Protein AF-A0A537N470-F1 (afdb_monomer)

Sequence (302 aa):
MASNGALYGIIGALGAVVVAGGLYIAKQNGAFDSSTISTMTAPATVPVPPPAPAPAPAPQTTAPKPAPVPPPPPTAQLNQLQLLVADARRAITRGDFAAADRALVQAERIDPRSAEVSAARRDLRDAERQANRGDRRIDGLVAEARAAIARHDYVAADRLLGQAEQIDARDRDVLQARSELNTARQAGRDNRRVDTLVAEARGAIARHDFAAADRLLVQAEQIDARDRTIQQARAELANARLQGDRENQRVDTLVAQARAAIARHDYAAADRLLDQAENIDARDRDVQQARAELNAVQRPRR

pLDDT: mean 81.38, std 23.5, range [28.3, 98.62]

Solvent-accessible surface area (backbone atoms only — not comparable to full-atom values): 18089 Å² total; per-residue (Å²): 138,87,84,84,79,87,78,91,86,80,90,88,81,91,84,85,85,82,86,85,87,82,87,86,83,81,87,81,84,87,76,90,76,84,85,87,81,88,85,85,84,85,88,89,83,87,90,80,86,83,83,80,90,79,86,88,84,79,91,78,80,80,78,81,77,81,74,79,79,73,79,75,57,73,68,58,54,52,55,50,35,54,50,26,49,52,51,16,52,55,22,46,78,70,65,38,54,70,60,16,49,54,28,44,57,54,27,40,73,76,45,76,80,41,64,66,57,57,48,53,55,48,53,46,53,53,50,51,55,48,50,60,49,48,52,58,48,37,54,52,29,44,53,53,17,52,53,24,44,76,69,68,36,58,66,61,18,51,52,30,43,52,57,28,40,74,76,46,72,79,41,66,66,55,53,50,51,51,52,53,47,52,52,54,53,48,52,59,49,50,53,55,49,35,53,50,29,47,53,51,18,52,54,24,45,76,68,70,36,57,69,60,19,49,54,31,47,54,56,28,37,74,75,47,72,80,44,64,68,56,54,50,52,50,52,50,46,55,52,51,50,57,49,51,54,50,50,50,54,49,35,54,49,29,43,54,51,19,52,53,25,48,77,69,69,37,53,72,61,18,51,55,31,45,52,57,26,39,74,75,45,68,79,40,65,65,53,53,49,52,51,50,51,52,53,58,70,70,50,72,88,125

Nearest PDB structures (foldseek):
  3sf4-assembly1_A  TM=2.287E-01  e=1.780E-02  Homo sapiens
  8rsv-assembly1_A  TM=2.237E-01  e=8.787E-02  Bacillus phage phi3T
  4i1a-assembly3_B  TM=2.389E-01  e=1.717E-01  Bacillus subtilis subsp. subtilis str. 168
  3q15-assembly2_B-3  TM=2.153E-01  e=6.551E-01  Bacillus subtilis
  6h2f-assembly1_J  TM=1.778E-01  e=4.885E+00  Aeromonas hydrophila subsp. hydrophila AL09-71

Secondary structure (DSSP, 8-state):
------------------------------------------------PPPPPPPP---PPPPPPPPPPPPPPHHHHHHHHHHHHHHHHHHHHTT-HHHHHHHHHHHHHH-TT-HHHHHHHHHHHHHHHHHHHHHHHHHHHHHHHHHHHHTT-HHHHHHHHHHHHTT-TT-HHHHHHHHHHHHHHHHHHHHHHHHHHHHHHHHHHHTT-HHHHHHHHHHHHTT-TT-HHHHHHHHHHHHHHHHHHHHHHHHHHHHHHHHHHHHTT-HHHHHHHHHHHHTT-TT-HHHHHHHHHHHHHHS---

Structure (mmCIF, N/CA/C/O backbone):
data_AF-A0A537N470-F1
#
_entry.id   AF-A0A537N470-F1
#
loop_
_atom_site.group_PDB
_atom_site.id
_atom_site.type_symbol
_atom_site.label_atom_id
_atom_site.label_alt_id
_atom_site.label_comp_id
_atom_site.label_asym_id
_atom_site.label_entity_id
_atom_site.label_seq_id
_atom_site.pdbx_PDB_ins_code
_atom_site.Cartn_x
_atom_site.Cartn_y
_atom_site.Cartn_z
_atom_site.occupancy
_atom_site.B_iso_or_equiv
_atom_site.auth_seq_id
_atom_site.auth_comp_id
_atom_site.auth_asym_id
_atom_site.auth_atom_id
_atom_site.pdbx_PDB_model_num
ATOM 1 N N . MET A 1 1 ? -41.664 -5.103 -25.039 1.00 44.53 1 MET A N 1
ATOM 2 C CA . MET A 1 1 ? -40.908 -6.228 -25.621 1.00 44.53 1 MET A CA 1
ATOM 3 C C . MET A 1 1 ? -40.013 -6.783 -24.535 1.00 44.53 1 MET A C 1
ATOM 5 O O . MET A 1 1 ? -39.095 -6.109 -24.097 1.00 44.53 1 MET A O 1
ATOM 9 N N . ALA A 1 2 ? -40.412 -7.938 -24.013 1.00 43.00 2 ALA A N 1
ATOM 10 C CA . ALA A 1 2 ? -39.705 -8.691 -22.994 1.00 43.00 2 ALA A CA 1
ATOM 11 C C . ALA A 1 2 ? -38.723 -9.651 -23.673 1.00 43.00 2 ALA A C 1
ATOM 13 O O . ALA A 1 2 ? -39.036 -10.209 -24.724 1.00 43.00 2 ALA A O 1
ATOM 14 N N . SER A 1 3 ? -37.569 -9.886 -23.060 1.00 47.53 3 SER A N 1
ATOM 15 C CA . SER A 1 3 ? -36.762 -11.079 -23.316 1.00 47.53 3 SER A CA 1
ATOM 16 C C . SER A 1 3 ? -36.122 -11.510 -22.002 1.00 47.53 3 SER A C 1
ATOM 18 O O . SER A 1 3 ? -35.049 -11.060 -21.620 1.00 47.53 3 SER A O 1
ATOM 20 N N . ASN A 1 4 ? -36.886 -12.343 -21.296 1.00 45.06 4 ASN A N 1
ATOM 21 C CA . ASN A 1 4 ? -36.407 -13.319 -20.329 1.00 45.06 4 ASN A CA 1
ATOM 22 C C . ASN A 1 4 ? -35.905 -14.554 -21.092 1.00 45.06 4 ASN A C 1
ATOM 24 O O . ASN A 1 4 ? -36.504 -14.922 -22.101 1.00 45.06 4 ASN A O 1
ATOM 28 N N . GLY A 1 5 ? -34.904 -15.242 -20.543 1.00 37.28 5 GLY A N 1
ATOM 29 C CA . GLY A 1 5 ? -34.596 -16.640 -20.861 1.00 37.28 5 GLY A CA 1
ATOM 30 C C . GLY A 1 5 ? -33.100 -16.941 -20.689 1.00 37.28 5 GLY A C 1
ATOM 31 O O . GLY A 1 5 ? -32.324 -16.525 -21.535 1.00 37.28 5 GLY A O 1
ATOM 32 N N . ALA A 1 6 ? -32.612 -17.458 -19.548 1.00 43.16 6 ALA A N 1
ATOM 33 C CA . ALA A 1 6 ? -32.729 -18.863 -19.098 1.00 43.16 6 ALA A CA 1
ATOM 34 C C . ALA A 1 6 ? -31.923 -19.813 -20.018 1.00 43.16 6 ALA A C 1
ATOM 36 O O . ALA A 1 6 ? -32.050 -19.708 -21.226 1.00 43.16 6 ALA A O 1
ATOM 37 N N . LEU A 1 7 ? -31.131 -20.802 -19.595 1.00 38.56 7 LEU A N 1
ATOM 38 C CA . LEU A 1 7 ? -30.930 -21.500 -18.323 1.00 38.56 7 LEU A CA 1
ATOM 39 C C . LEU A 1 7 ? -29.810 -22.561 -18.601 1.00 38.56 7 LEU A C 1
ATOM 41 O O . LEU A 1 7 ? -29.893 -23.190 -19.647 1.00 38.56 7 LEU A O 1
ATOM 45 N N . TYR A 1 8 ? -28.865 -22.781 -17.661 1.00 38.12 8 TYR A N 1
ATOM 46 C CA . TYR A 1 8 ? -28.256 -24.070 -17.202 1.00 38.12 8 TYR A CA 1
ATOM 47 C C . TYR A 1 8 ? -27.530 -24.981 -18.224 1.00 38.12 8 TYR A C 1
ATOM 49 O O . TYR A 1 8 ? -27.922 -25.083 -19.371 1.00 38.12 8 TYR A O 1
ATOM 57 N N . GLY A 1 9 ? -26.485 -25.762 -17.927 1.00 34.94 9 GLY A N 1
ATOM 58 C CA . GLY A 1 9 ? -25.677 -26.186 -16.764 1.00 34.94 9 GLY A CA 1
ATOM 59 C C . GLY A 1 9 ? -24.434 -26.919 -17.364 1.00 34.94 9 GLY A C 1
ATOM 60 O O . GLY A 1 9 ? -24.321 -26.971 -18.582 1.00 34.94 9 GLY A O 1
ATOM 61 N N . ILE A 1 10 ? -23.421 -27.477 -16.689 1.00 46.09 10 ILE A N 1
ATOM 62 C CA . ILE A 1 10 ? -23.366 -28.472 -15.605 1.00 46.09 10 ILE A CA 1
ATOM 63 C C . ILE A 1 10 ? -21.860 -28.668 -15.236 1.00 46.09 10 ILE A C 1
ATOM 65 O O . ILE A 1 10 ? -21.039 -28.876 -16.120 1.00 46.09 10 ILE A O 1
ATOM 69 N N . ILE A 1 11 ? -21.542 -28.570 -13.936 1.00 41.94 11 ILE A N 1
ATOM 70 C CA . ILE A 1 11 ? -20.791 -29.486 -13.025 1.00 41.94 11 ILE A CA 1
ATOM 71 C C . ILE A 1 11 ? -19.449 -30.165 -13.431 1.00 41.94 11 ILE A C 1
ATOM 73 O O . ILE A 1 11 ? -19.391 -30.947 -14.371 1.00 41.94 11 ILE A O 1
ATOM 77 N N . GLY A 1 12 ? -18.469 -30.055 -12.506 1.00 31.88 12 GLY A N 1
ATOM 78 C CA . GLY A 1 12 ? -17.416 -31.048 -12.163 1.00 31.88 12 GLY A CA 1
ATOM 79 C C . GLY A 1 12 ? -15.987 -30.533 -12.413 1.00 31.88 12 GLY A C 1
ATOM 80 O O . GLY A 1 12 ? -15.713 -30.090 -13.513 1.00 31.88 12 GLY A O 1
ATOM 81 N N . ALA A 1 13 ? -15.006 -30.500 -11.501 1.00 39.12 13 ALA A N 1
ATOM 82 C CA . ALA A 1 13 ? -14.650 -31.328 -10.343 1.00 39.12 13 ALA A CA 1
ATOM 83 C C . ALA A 1 13 ? -13.798 -30.472 -9.358 1.00 39.12 13 ALA A C 1
ATOM 85 O O . ALA A 1 13 ? -13.009 -29.641 -9.793 1.00 39.12 13 ALA A O 1
ATOM 86 N N . LEU A 1 14 ? -14.095 -30.439 -8.052 1.00 33.38 14 LEU A N 1
ATOM 87 C CA . LEU A 1 14 ? -13.590 -31.314 -6.971 1.00 33.38 14 LEU A CA 1
ATOM 88 C C . LEU A 1 14 ? -12.074 -31.220 -6.698 1.00 33.38 14 LEU A C 1
ATOM 90 O O . LEU A 1 14 ? -11.254 -31.713 -7.463 1.00 33.38 14 LEU A O 1
ATOM 94 N N . GLY A 1 15 ? -11.738 -30.654 -5.534 1.00 31.80 15 GLY A N 1
ATOM 95 C CA . GLY A 1 15 ? -10.387 -30.600 -4.973 1.00 31.80 15 GLY A CA 1
ATOM 96 C C . GLY A 1 15 ? -10.358 -29.922 -3.601 1.00 31.80 15 GLY A C 1
ATOM 97 O O . GLY A 1 15 ? -9.654 -28.938 -3.412 1.00 31.80 15 GLY A O 1
ATOM 98 N N . ALA A 1 16 ? -11.178 -30.404 -2.661 1.00 35.81 16 ALA A N 1
ATOM 99 C CA . ALA A 1 16 ? -11.142 -29.995 -1.260 1.00 35.81 16 ALA A CA 1
ATOM 100 C C . ALA A 1 16 ? -10.043 -30.775 -0.521 1.00 35.81 16 ALA A C 1
ATOM 102 O O . ALA A 1 16 ? -10.065 -32.004 -0.517 1.00 35.81 16 ALA A O 1
ATOM 103 N N . VAL A 1 17 ? -9.119 -30.073 0.140 1.00 36.47 17 VAL A N 1
ATOM 104 C CA . VAL A 1 17 ? -8.248 -30.664 1.164 1.00 36.47 17 VAL A CA 1
ATOM 105 C C . VAL A 1 17 ? -8.745 -30.192 2.522 1.00 36.47 17 VAL A C 1
ATOM 107 O O . VAL A 1 17 ? -8.541 -29.053 2.933 1.00 36.47 17 VAL A O 1
ATOM 110 N N . VAL A 1 18 ? -9.441 -31.109 3.185 1.00 36.81 18 VAL A N 1
ATOM 111 C CA . VAL A 1 18 ? -9.755 -31.091 4.610 1.00 36.81 18 VAL A CA 1
ATOM 112 C C . VAL A 1 18 ? -8.561 -31.712 5.331 1.00 36.81 18 VAL A C 1
ATOM 114 O O . VAL A 1 18 ? -8.236 -32.870 5.085 1.00 36.81 18 VAL A O 1
ATOM 117 N N . VAL A 1 19 ? -7.939 -30.973 6.248 1.00 41.66 19 VAL A N 1
ATOM 118 C CA . VAL A 1 19 ? -7.173 -31.575 7.346 1.00 41.66 19 VAL A CA 1
ATOM 119 C C . VAL A 1 19 ? -7.974 -31.341 8.615 1.00 41.66 19 VAL A C 1
ATOM 121 O O . VAL A 1 19 ? -8.108 -30.221 9.103 1.00 41.66 19 VAL A O 1
ATOM 124 N N . ALA A 1 20 ? -8.576 -32.433 9.071 1.00 34.78 20 ALA A N 1
ATOM 125 C CA . ALA A 1 20 ? -9.310 -32.556 10.311 1.00 34.78 20 ALA A CA 1
ATOM 126 C C . ALA A 1 20 ? -8.367 -32.898 11.474 1.00 34.78 20 ALA A C 1
ATOM 128 O O . ALA A 1 20 ? -7.370 -33.595 11.297 1.00 34.78 20 ALA A O 1
ATOM 129 N N . GLY A 1 21 ? -8.778 -32.475 12.669 1.00 30.25 21 GLY A N 1
ATOM 130 C CA . GLY A 1 21 ? -8.319 -32.981 13.962 1.00 30.25 21 GLY A CA 1
ATOM 131 C C . GLY A 1 21 ? -8.209 -31.842 14.974 1.00 30.25 21 GLY A C 1
ATOM 132 O O . GLY A 1 21 ? -7.324 -31.013 14.859 1.00 30.25 21 GLY A O 1
ATOM 133 N N . GLY A 1 22 ? -9.055 -31.688 15.986 1.00 32.25 22 GLY A N 1
ATOM 134 C CA . GLY A 1 22 ? -10.212 -32.445 16.443 1.00 32.25 22 GLY A CA 1
ATOM 135 C C . GLY A 1 22 ? -10.709 -31.749 17.714 1.00 32.25 22 GLY A C 1
ATOM 136 O O . GLY A 1 22 ? -9.931 -31.494 18.628 1.00 32.25 22 GLY A O 1
ATOM 137 N N . LEU A 1 23 ? -11.989 -31.389 17.737 1.00 29.81 23 LEU A N 1
ATOM 138 C CA . LEU A 1 23 ? -12.706 -30.833 18.882 1.00 29.81 23 LEU A CA 1
ATOM 139 C C . LEU A 1 23 ? -13.372 -32.006 19.621 1.00 29.81 23 LEU A C 1
ATOM 141 O O . LEU A 1 23 ? -14.034 -32.811 18.968 1.00 29.81 23 LEU A O 1
ATOM 145 N N . TYR A 1 24 ? -13.253 -32.095 20.948 1.00 37.25 24 TYR A N 1
ATOM 146 C CA . TYR A 1 24 ? -14.117 -32.964 21.758 1.00 37.25 24 TYR A CA 1
ATOM 147 C C . TYR A 1 24 ? -14.980 -32.103 22.685 1.00 37.25 24 TYR A C 1
ATOM 149 O O . TYR A 1 24 ? -14.474 -31.323 23.492 1.00 37.25 24 TYR A O 1
ATOM 157 N N . ILE A 1 25 ? -16.296 -32.217 22.506 1.00 36.88 25 ILE A N 1
ATOM 158 C CA . ILE A 1 25 ? -17.343 -31.490 23.224 1.00 36.88 25 ILE A CA 1
ATOM 159 C C . ILE A 1 25 ? -17.817 -32.321 24.426 1.00 36.88 25 ILE A C 1
ATOM 161 O O . ILE A 1 25 ? -18.169 -33.483 24.282 1.00 36.88 25 ILE A O 1
ATOM 165 N N . ALA A 1 26 ? -17.803 -31.659 25.583 1.00 36.38 26 ALA A N 1
ATOM 166 C CA . ALA A 1 26 ? -18.781 -31.568 26.676 1.00 36.38 26 ALA A CA 1
ATOM 167 C C . ALA A 1 26 ? -19.805 -32.682 27.024 1.00 36.38 26 ALA A C 1
ATOM 169 O O . ALA A 1 26 ? -20.420 -33.300 26.163 1.00 36.38 26 ALA A O 1
ATOM 170 N N . LYS A 1 27 ? -20.170 -32.621 28.327 1.00 34.59 27 LYS A 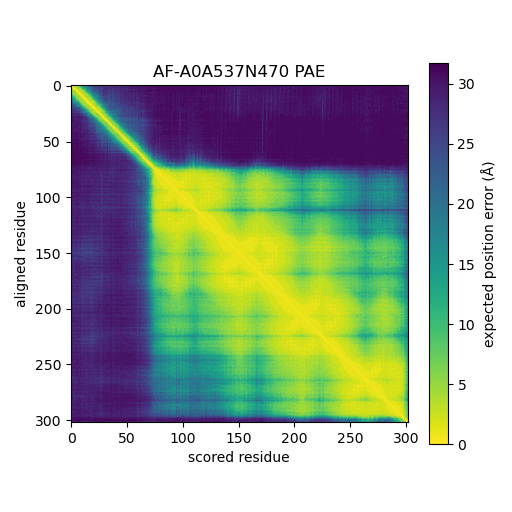N 1
ATOM 171 C CA . LYS A 1 27 ? -21.433 -33.024 29.003 1.00 34.59 27 LYS A CA 1
ATOM 172 C C . LYS A 1 27 ? -21.589 -34.539 29.265 1.00 34.59 27 LYS A C 1
ATOM 174 O O . LYS A 1 27 ? -21.189 -35.339 28.447 1.00 34.59 27 LYS A O 1
ATOM 179 N N . GLN A 1 28 ? -22.153 -35.029 30.375 1.00 35.50 28 GLN A N 1
ATOM 180 C CA . GLN A 1 28 ? -23.135 -34.470 31.309 1.00 35.50 28 GLN A CA 1
ATOM 181 C C . GLN A 1 28 ? -23.239 -35.354 32.579 1.00 35.50 28 GLN A C 1
ATOM 183 O O . GLN A 1 28 ? -23.134 -36.568 32.488 1.00 35.50 28 GLN A O 1
ATOM 188 N N . ASN A 1 29 ? -23.551 -34.702 33.703 1.00 34.59 29 ASN A N 1
ATOM 189 C CA . ASN A 1 29 ? -24.510 -35.074 34.758 1.00 34.59 29 ASN A CA 1
ATOM 190 C C . ASN A 1 29 ? -24.449 -36.413 35.524 1.00 34.59 29 ASN A C 1
ATOM 192 O O . ASN A 1 29 ? -24.838 -37.455 35.014 1.00 34.59 29 ASN A O 1
ATOM 196 N N . GLY A 1 30 ? -24.288 -36.240 36.845 1.00 28.30 30 GLY A N 1
ATOM 197 C CA . GLY A 1 30 ? -25.097 -36.874 37.895 1.00 28.30 30 GLY A CA 1
ATOM 198 C C . GLY A 1 30 ? -24.635 -38.254 38.365 1.00 28.30 30 GLY A C 1
ATOM 199 O O . GLY A 1 30 ? -24.019 -38.993 37.620 1.00 28.30 30 GLY A O 1
ATOM 200 N N . ALA A 1 31 ? -24.919 -38.708 39.576 1.00 30.23 31 ALA A N 1
ATOM 201 C CA . ALA A 1 31 ? -25.467 -38.130 40.795 1.00 30.23 31 ALA A CA 1
ATOM 202 C C . ALA A 1 31 ? -25.443 -39.288 41.818 1.00 30.23 31 ALA A C 1
ATOM 204 O O . ALA A 1 31 ? -25.708 -40.408 41.387 1.00 30.23 31 ALA A O 1
ATOM 205 N N . PHE A 1 32 ? -25.223 -39.012 43.116 1.00 33.62 32 PHE A N 1
ATOM 206 C CA . PHE A 1 32 ? -25.472 -39.946 44.239 1.00 33.62 32 PHE A CA 1
ATOM 207 C C . PHE A 1 32 ? -24.598 -41.228 44.206 1.00 33.62 32 PHE A C 1
ATOM 209 O O . PHE A 1 32 ? -24.086 -41.632 43.176 1.00 33.62 32 PHE A O 1
ATOM 216 N N . ASP A 1 33 ? -24.298 -41.968 45.257 1.00 31.48 33 ASP A N 1
ATOM 217 C CA . ASP A 1 33 ? -24.496 -41.903 46.693 1.00 31.48 33 ASP A CA 1
ATOM 218 C C . ASP A 1 33 ? -23.553 -42.984 47.265 1.00 31.48 33 ASP A C 1
ATOM 220 O O . ASP A 1 33 ? -23.128 -43.895 46.557 1.00 31.48 33 ASP A O 1
ATOM 224 N N . SER A 1 34 ? -23.275 -42.885 48.560 1.00 33.28 34 SER A N 1
ATOM 225 C CA . SER A 1 34 ? -23.166 -44.030 49.468 1.00 33.28 34 SER A CA 1
ATOM 226 C C . SER A 1 34 ? -22.221 -45.204 49.145 1.00 33.28 34 SER A C 1
ATOM 228 O O . SER A 1 34 ? -22.515 -46.120 48.385 1.00 33.28 34 SER A O 1
ATOM 230 N N . SER A 1 35 ? -21.224 -45.288 50.027 1.00 33.94 35 SER A N 1
ATOM 231 C CA . SER A 1 35 ? -20.893 -46.500 50.782 1.00 33.94 35 SER A CA 1
ATOM 232 C C . SER A 1 35 ? -19.855 -47.476 50.213 1.00 33.94 35 SER A C 1
ATOM 234 O O . SER A 1 35 ? -19.992 -48.087 49.162 1.00 33.94 35 SER A O 1
ATOM 236 N N . THR A 1 36 ? -18.953 -47.798 51.145 1.00 37.72 36 THR A N 1
ATOM 237 C CA . THR A 1 36 ? -18.444 -49.140 51.469 1.00 37.72 36 THR A CA 1
ATOM 238 C C . THR A 1 36 ? -17.297 -49.760 50.653 1.00 37.72 36 THR A C 1
ATOM 240 O O . THR A 1 36 ? -17.452 -50.155 49.508 1.00 37.72 36 THR A O 1
ATOM 243 N N . ILE A 1 37 ? -16.228 -50.030 51.426 1.00 37.12 37 ILE A N 1
ATOM 244 C CA . ILE A 1 37 ? -15.450 -51.285 51.519 1.00 37.12 37 ILE A CA 1
ATOM 245 C C . ILE A 1 37 ? -14.126 -51.356 50.735 1.00 37.12 37 ILE A C 1
ATOM 247 O O . ILE A 1 37 ? -14.112 -51.543 49.529 1.00 37.12 37 ILE A O 1
ATOM 251 N N . SER A 1 38 ? -13.049 -51.324 51.546 1.00 36.53 38 SER A N 1
ATOM 252 C CA . SER A 1 38 ? -11.866 -52.215 51.555 1.00 36.53 38 SER A CA 1
ATOM 253 C C . SER A 1 38 ? -10.957 -52.245 50.323 1.00 36.53 38 SER A C 1
ATOM 255 O O . SER A 1 38 ? -11.393 -52.105 49.198 1.00 36.53 38 SER A O 1
ATOM 257 N N . THR A 1 39 ? -9.652 -52.493 50.378 1.00 33.53 39 THR A N 1
ATOM 258 C CA . THR A 1 39 ? -8.620 -52.814 51.385 1.00 33.53 39 THR A CA 1
ATOM 259 C C . THR A 1 39 ? -7.345 -52.916 50.547 1.00 33.53 39 THR A C 1
ATOM 261 O O . THR A 1 39 ? -7.433 -53.480 49.462 1.00 33.53 39 THR A O 1
ATOM 264 N N . MET A 1 40 ? -6.183 -52.484 51.036 1.00 36.22 40 MET A N 1
ATOM 265 C CA . MET A 1 40 ? -4.892 -53.150 50.767 1.00 36.22 40 MET A CA 1
ATOM 266 C C . MET A 1 40 ? -3.799 -52.455 51.601 1.00 36.22 40 MET A C 1
ATOM 268 O O . MET A 1 40 ? -3.480 -51.297 51.367 1.00 36.22 40 MET A O 1
ATOM 272 N N . THR A 1 41 ? -3.518 -52.977 52.795 1.00 34.88 41 THR A N 1
ATOM 273 C CA . THR A 1 41 ? -2.375 -53.840 53.185 1.00 34.88 41 THR A CA 1
ATOM 274 C C . THR A 1 41 ? -1.106 -53.075 53.575 1.00 34.88 41 THR A C 1
ATOM 276 O O . THR A 1 41 ? -0.511 -52.352 52.786 1.00 34.88 41 THR A O 1
ATOM 279 N N . ALA A 1 42 ? -0.717 -53.298 54.832 1.00 38.31 42 ALA A N 1
ATOM 280 C CA . ALA A 1 42 ? 0.476 -52.816 55.522 1.00 38.31 42 ALA A CA 1
ATOM 281 C C . ALA A 1 42 ? 1.785 -53.458 55.015 1.00 38.31 42 ALA A C 1
ATOM 283 O O . ALA A 1 42 ? 1.755 -54.451 54.285 1.00 38.31 42 ALA A O 1
ATOM 284 N N . PRO A 1 43 ? 2.935 -52.991 55.533 1.00 43.41 43 PRO A N 1
ATOM 285 C CA . PRO A 1 43 ? 3.713 -53.894 56.379 1.00 43.41 43 PRO A CA 1
ATOM 286 C C . PRO A 1 43 ? 4.111 -53.288 57.733 1.00 43.41 43 PRO A C 1
ATOM 288 O O . PRO A 1 43 ? 4.213 -52.079 57.917 1.00 43.41 43 PRO A O 1
ATOM 291 N N . ALA A 1 44 ? 4.285 -54.200 58.687 1.00 37.31 44 ALA A N 1
ATOM 292 C CA . ALA A 1 44 ? 4.429 -53.985 60.118 1.00 37.31 44 ALA A CA 1
ATOM 293 C C . ALA A 1 44 ? 5.880 -53.761 60.576 1.00 37.31 44 ALA A C 1
ATOM 295 O O . ALA A 1 44 ? 6.808 -54.351 60.026 1.00 37.31 44 ALA A O 1
ATOM 296 N N . THR A 1 45 ? 6.044 -53.038 61.689 1.00 40.12 45 THR A N 1
ATOM 297 C CA . THR A 1 45 ? 7.227 -53.118 62.561 1.00 40.12 45 THR A CA 1
ATOM 298 C C . THR A 1 45 ? 6.816 -53.191 64.038 1.00 40.12 45 THR A C 1
ATOM 300 O O . THR A 1 45 ? 6.206 -52.269 64.566 1.00 40.12 45 THR A O 1
ATOM 303 N N . VAL A 1 46 ? 7.136 -54.352 64.618 1.00 49.97 46 VAL A N 1
ATOM 304 C CA . VAL A 1 46 ? 7.476 -54.780 65.998 1.00 49.97 46 VAL A CA 1
ATOM 305 C C . VAL A 1 46 ? 7.109 -53.883 67.214 1.00 49.97 46 VAL A C 1
ATOM 307 O O . VAL A 1 46 ? 7.440 -52.700 67.224 1.00 49.97 46 VAL A O 1
ATOM 310 N N . PRO A 1 47 ? 6.520 -54.461 68.291 1.00 43.59 47 PRO A N 1
ATOM 311 C CA . PRO A 1 47 ? 6.046 -53.741 69.479 1.00 43.59 47 PRO A CA 1
ATOM 312 C C . PRO A 1 47 ? 7.112 -53.566 70.579 1.00 43.59 47 PRO A C 1
ATOM 314 O O . PRO A 1 47 ? 7.908 -54.467 70.840 1.00 43.59 47 PRO A O 1
ATOM 317 N N . VAL A 1 48 ? 7.056 -52.437 71.296 1.00 50.94 48 VAL A N 1
ATOM 318 C CA . VAL A 1 48 ? 7.769 -52.192 72.567 1.00 50.94 48 VAL A CA 1
ATOM 319 C C . VAL A 1 48 ? 6.741 -52.177 73.719 1.00 50.94 48 VAL A C 1
ATOM 321 O O . VAL A 1 48 ? 5.680 -51.572 73.554 1.00 50.94 48 VAL A O 1
ATOM 324 N N . PRO A 1 49 ? 7.005 -52.848 74.862 1.00 59.56 49 PRO A N 1
ATOM 325 C CA . PRO A 1 49 ? 6.080 -52.946 75.998 1.00 59.56 49 PRO A CA 1
ATOM 326 C C . PRO A 1 49 ? 5.976 -51.651 76.844 1.00 59.56 49 PRO A C 1
ATOM 328 O O . PRO A 1 49 ? 6.856 -50.792 76.773 1.00 59.56 49 PRO A O 1
ATOM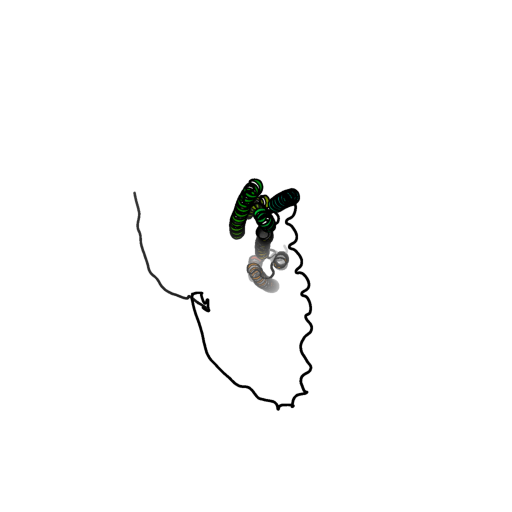 331 N N . PRO A 1 50 ? 4.899 -51.500 77.646 1.00 55.47 50 PRO A N 1
ATOM 332 C CA . PRO A 1 50 ? 4.435 -50.213 78.175 1.00 55.47 50 PRO A CA 1
ATOM 333 C C . PRO A 1 50 ? 5.059 -49.824 79.532 1.00 55.47 50 PRO A C 1
ATOM 335 O O . PRO A 1 50 ? 5.221 -50.687 80.397 1.00 55.47 50 PRO A O 1
ATOM 338 N N . PRO A 1 51 ? 5.307 -48.526 79.801 1.00 48.69 51 PRO A N 1
ATOM 339 C CA . PRO A 1 51 ? 5.427 -48.007 81.160 1.00 48.69 51 PRO A CA 1
ATOM 340 C C . PRO A 1 51 ? 4.041 -47.811 81.799 1.00 48.69 51 PRO A C 1
ATOM 342 O O . PRO A 1 51 ? 3.082 -47.411 81.142 1.00 48.69 51 PRO A O 1
ATOM 345 N N . ALA A 1 52 ? 3.964 -48.111 83.093 1.00 50.28 52 ALA A N 1
ATOM 346 C CA . ALA A 1 52 ? 2.767 -48.144 83.929 1.00 50.28 52 ALA A CA 1
ATOM 347 C C . ALA A 1 52 ? 2.011 -46.792 84.050 1.00 50.28 52 ALA A C 1
ATOM 349 O O . ALA A 1 52 ? 2.589 -45.730 83.807 1.00 50.28 52 ALA A O 1
ATOM 350 N N . PRO A 1 53 ? 0.724 -46.815 84.458 1.00 51.12 53 PRO A N 1
ATOM 351 C CA . PRO A 1 53 ? -0.164 -45.658 84.447 1.00 51.12 53 PRO A CA 1
ATOM 352 C C . PRO A 1 53 ? 0.098 -44.713 85.625 1.00 51.12 53 PRO A C 1
ATOM 354 O O . PRO A 1 53 ? 0.113 -45.138 86.780 1.00 51.12 53 PRO A O 1
ATOM 357 N N . ALA A 1 54 ? 0.220 -43.418 85.331 1.00 48.72 54 ALA A N 1
ATOM 358 C CA . ALA A 1 54 ? 0.119 -42.343 86.315 1.00 48.72 54 ALA A CA 1
ATOM 359 C C . ALA A 1 54 ? -1.301 -41.723 86.286 1.00 48.72 54 ALA A C 1
ATOM 361 O O . ALA A 1 54 ? -1.970 -41.778 85.252 1.00 48.72 54 ALA A O 1
ATOM 362 N N . PRO A 1 55 ? -1.793 -41.177 87.411 1.00 45.09 55 PRO A N 1
ATOM 363 C CA . PRO A 1 55 ? -3.219 -41.015 87.699 1.00 45.09 55 PRO A CA 1
ATOM 364 C C . PRO A 1 55 ? -3.873 -39.837 86.960 1.00 45.09 55 PRO A C 1
ATOM 366 O O . PRO A 1 55 ? -3.281 -38.769 86.823 1.00 45.09 55 PRO A O 1
ATOM 369 N N . ALA A 1 56 ? -5.141 -39.995 86.579 1.00 44.09 56 ALA A N 1
ATOM 370 C CA . ALA A 1 56 ? -6.063 -38.887 86.300 1.00 44.09 56 ALA A CA 1
ATOM 371 C C . ALA A 1 56 ? -6.845 -38.523 87.584 1.00 44.09 56 ALA A C 1
ATOM 373 O O . ALA A 1 56 ? -6.954 -39.376 88.466 1.00 44.09 56 ALA A O 1
ATOM 374 N N . PRO A 1 57 ? -7.563 -37.386 87.667 1.00 45.81 57 PRO A N 1
ATOM 375 C CA . PRO A 1 57 ? -7.347 -36.052 87.093 1.00 45.81 57 PRO A CA 1
ATOM 376 C C . PRO A 1 57 ? -7.487 -34.933 88.163 1.00 45.81 57 PRO A C 1
ATOM 378 O O . PRO A 1 57 ? -8.157 -35.106 89.178 1.00 45.81 57 PRO A O 1
ATOM 381 N N . ALA A 1 58 ? -6.958 -33.733 87.898 1.00 42.91 58 ALA A N 1
ATOM 382 C CA . ALA A 1 58 ? -7.445 -32.500 88.533 1.00 42.91 58 ALA A CA 1
ATOM 383 C C . ALA A 1 58 ? -8.153 -31.641 87.465 1.00 42.91 58 ALA A C 1
ATOM 385 O O . ALA A 1 58 ? -7.612 -31.490 86.366 1.00 42.91 58 ALA A O 1
ATOM 386 N N . PRO A 1 59 ? -9.361 -31.112 87.731 1.00 44.19 59 PRO A N 1
ATOM 387 C CA . PRO A 1 59 ? -10.158 -30.392 86.741 1.00 44.19 59 PRO A CA 1
ATOM 388 C C . PRO A 1 59 ? -9.489 -29.071 86.346 1.00 44.19 59 PRO A C 1
ATOM 390 O O . PRO A 1 59 ? -9.361 -28.160 87.162 1.00 44.19 59 PRO A O 1
ATOM 393 N N . GLN A 1 60 ? -9.088 -28.954 85.077 1.00 42.62 60 GLN A N 1
ATOM 394 C CA . GLN A 1 60 ? -8.727 -27.670 84.484 1.00 42.62 60 GLN A CA 1
ATOM 395 C C . GLN A 1 60 ? -9.997 -26.993 83.974 1.00 42.62 60 GLN A C 1
ATOM 397 O O . GLN A 1 60 ? -10.706 -27.494 83.102 1.00 42.62 60 GLN A O 1
ATOM 402 N N . THR A 1 61 ? -10.291 -25.857 84.586 1.00 38.72 61 THR A N 1
ATOM 403 C CA . THR A 1 61 ? -11.342 -24.919 84.225 1.00 38.72 61 THR A CA 1
ATOM 404 C C . THR A 1 61 ? -11.167 -24.444 82.782 1.00 38.72 61 THR A C 1
ATOM 406 O O . THR A 1 61 ? -10.111 -23.967 82.374 1.00 38.72 61 THR A O 1
ATOM 409 N N . THR A 1 62 ? -12.228 -24.574 81.991 1.00 39.09 62 THR A N 1
ATOM 410 C CA . THR A 1 62 ? -12.323 -24.038 80.632 1.00 39.09 62 THR A CA 1
ATOM 411 C C . THR A 1 62 ? -12.176 -22.517 80.643 1.00 39.09 62 THR A C 1
ATOM 413 O O . THR A 1 62 ? -12.955 -21.824 81.301 1.00 39.09 62 THR A O 1
ATOM 416 N N . ALA A 1 63 ? -11.209 -22.001 79.883 1.00 44.81 63 ALA A N 1
ATOM 417 C CA . ALA A 1 63 ? -11.084 -20.580 79.581 1.00 44.81 63 ALA A CA 1
ATOM 418 C C . ALA A 1 63 ? -12.337 -20.066 78.829 1.00 44.81 63 ALA A C 1
ATOM 420 O O . ALA A 1 63 ? -12.880 -20.795 77.990 1.00 44.81 63 ALA A O 1
ATOM 421 N N . PRO A 1 64 ? -12.817 -18.834 79.088 1.00 44.69 64 PRO A N 1
ATOM 422 C CA . PRO A 1 64 ? -14.021 -18.313 78.452 1.00 44.69 64 PRO A CA 1
ATOM 423 C C . PRO A 1 64 ? -13.817 -18.089 76.950 1.00 44.69 64 PRO A C 1
ATOM 425 O O . PRO A 1 64 ? -12.857 -17.452 76.519 1.00 44.69 64 PRO A O 1
ATOM 428 N N . LYS A 1 65 ? -14.779 -18.568 76.159 1.00 46.94 65 LYS A N 1
ATOM 429 C CA . LYS A 1 65 ? -14.995 -18.194 74.756 1.00 46.94 65 LYS A CA 1
ATOM 430 C C . LYS A 1 65 ? -14.987 -16.656 74.628 1.00 46.94 65 LYS A C 1
ATOM 432 O O . LYS A 1 65 ? -15.769 -16.019 75.337 1.00 46.94 65 LYS A O 1
ATOM 437 N N . PRO A 1 66 ? -14.170 -16.051 73.740 1.00 49.72 66 PRO A N 1
ATOM 438 C CA . PRO A 1 66 ? -14.247 -14.621 73.462 1.00 49.72 66 PRO A CA 1
ATOM 439 C C . PRO A 1 66 ? -15.677 -14.253 73.066 1.00 49.72 66 PRO A C 1
ATOM 441 O O . PRO A 1 66 ? -16.283 -14.908 72.210 1.00 49.72 66 PRO A O 1
ATOM 444 N N . ALA A 1 67 ? -16.229 -13.244 73.736 1.00 46.50 67 ALA A N 1
ATOM 445 C CA . ALA A 1 67 ? -17.562 -12.741 73.457 1.00 46.50 67 ALA A CA 1
ATOM 446 C C . ALA A 1 67 ? -17.673 -12.311 71.978 1.00 46.50 67 ALA A C 1
ATOM 448 O O . ALA A 1 67 ? -16.696 -11.805 71.417 1.00 46.50 67 ALA A O 1
ATOM 449 N N . PRO A 1 68 ? -18.843 -12.487 71.337 1.00 54.16 68 PRO A N 1
ATOM 450 C CA . PRO A 1 68 ? -19.102 -11.915 70.022 1.00 54.16 68 PRO A CA 1
ATOM 451 C C . PRO A 1 68 ? -18.844 -10.409 70.079 1.00 54.16 68 PRO A C 1
ATOM 453 O O . PRO A 1 68 ? -19.369 -9.729 70.962 1.00 54.16 68 PRO A O 1
ATOM 456 N N . VAL A 1 69 ? -18.032 -9.892 69.155 1.00 56.59 69 VAL A N 1
ATOM 457 C CA . VAL A 1 69 ? -17.868 -8.446 68.981 1.00 56.59 69 VAL A CA 1
ATOM 458 C C . VAL A 1 69 ? -19.269 -7.858 68.755 1.00 56.59 69 VAL A C 1
ATOM 460 O O . VAL A 1 69 ? -19.978 -8.350 67.871 1.00 56.59 69 VAL A O 1
ATOM 463 N N . PRO A 1 70 ? -19.717 -6.879 69.562 1.00 57.50 70 PRO A N 1
ATOM 464 C CA . PRO A 1 70 ? -21.041 -6.295 69.401 1.00 57.50 70 PRO A CA 1
ATOM 465 C C . PRO A 1 70 ? -21.177 -5.685 67.997 1.00 57.50 70 PRO A C 1
ATOM 467 O O . PRO A 1 70 ? -20.198 -5.141 67.475 1.00 57.50 70 PRO A O 1
ATOM 470 N N . PRO A 1 71 ? -22.361 -5.775 67.362 1.00 60.97 71 PRO A N 1
ATOM 471 C CA . PRO A 1 71 ? -22.587 -5.139 66.073 1.00 60.97 71 PRO A CA 1
ATOM 472 C C . PRO A 1 71 ? -22.280 -3.638 66.189 1.00 60.97 71 PRO A C 1
ATOM 474 O O . PRO A 1 71 ? -22.617 -3.024 67.207 1.00 60.97 71 PRO A O 1
ATOM 477 N N . PRO A 1 72 ? -21.617 -3.038 65.183 1.00 57.81 72 PRO A N 1
ATOM 478 C CA . PRO A 1 72 ? -21.287 -1.623 65.220 1.00 57.81 72 PRO A CA 1
ATOM 479 C C . PRO A 1 72 ? -22.567 -0.788 65.362 1.00 57.81 72 PRO A C 1
ATOM 481 O O . PRO A 1 72 ? -23.627 -1.211 64.891 1.00 57.81 72 PRO A O 1
ATOM 484 N N . PRO A 1 73 ? -22.489 0.392 66.000 1.00 61.12 73 PRO A N 1
ATOM 485 C CA . PRO A 1 73 ? -23.653 1.243 66.189 1.00 61.12 73 PRO A CA 1
ATOM 486 C C . PRO A 1 73 ? -24.301 1.579 64.829 1.00 61.12 73 PRO A C 1
ATOM 488 O O . PRO A 1 73 ? -23.579 1.735 63.839 1.00 61.12 73 PRO A O 1
ATOM 491 N N . PRO A 1 74 ? -25.638 1.732 64.761 1.00 66.00 74 PRO A N 1
ATOM 492 C CA . PRO A 1 74 ? -26.380 1.951 63.511 1.00 66.00 74 PRO A CA 1
ATOM 493 C C . PRO A 1 74 ? -25.840 3.102 62.643 1.00 66.00 74 PRO A C 1
ATOM 495 O O . PRO A 1 74 ? -25.894 3.053 61.418 1.00 66.00 74 PRO A O 1
ATOM 498 N N . THR A 1 75 ? -25.252 4.123 63.269 1.00 71.75 75 THR A N 1
ATOM 499 C CA . THR A 1 75 ? -24.609 5.267 62.608 1.00 71.75 75 THR A CA 1
ATOM 500 C C . THR A 1 75 ? -23.313 4.915 61.871 1.00 71.75 75 THR A C 1
ATOM 502 O O . THR A 1 75 ? -23.045 5.480 60.814 1.00 71.75 75 THR A O 1
ATOM 505 N N . ALA A 1 76 ? -22.516 3.965 62.368 1.00 78.12 76 ALA A N 1
ATOM 506 C CA . ALA A 1 76 ? -21.292 3.526 61.693 1.00 78.12 76 ALA A CA 1
ATOM 507 C C . ALA A 1 76 ? -21.602 2.711 60.426 1.00 78.12 76 ALA A C 1
ATOM 509 O O . ALA A 1 76 ? -20.931 2.872 59.408 1.00 78.12 76 ALA A O 1
ATOM 510 N N . GLN A 1 77 ? -22.657 1.891 60.470 1.00 83.19 77 GLN A N 1
ATOM 511 C CA . GLN A 1 77 ? -23.140 1.121 59.319 1.00 83.19 77 GLN A CA 1
ATOM 512 C C . GLN A 1 77 ? -23.676 2.039 58.209 1.00 83.19 77 GLN A C 1
ATOM 514 O O . GLN A 1 77 ? -23.352 1.846 57.040 1.00 83.19 77 GLN A O 1
ATOM 519 N N . LEU A 1 78 ? -24.421 3.087 58.580 1.00 85.88 78 LEU A N 1
ATOM 520 C CA . LEU A 1 78 ? -24.908 4.121 57.658 1.00 85.88 78 LEU A CA 1
ATOM 521 C C . LEU A 1 78 ? -23.766 4.877 56.961 1.00 85.88 78 LEU A C 1
ATOM 523 O O . LEU A 1 78 ? -23.772 5.004 55.737 1.00 85.88 78 LEU A O 1
ATOM 527 N N . ASN A 1 79 ? -22.751 5.317 57.712 1.00 90.44 79 ASN A N 1
ATOM 528 C CA . ASN A 1 79 ? -21.583 5.997 57.137 1.00 90.44 79 ASN A CA 1
ATOM 529 C C . ASN A 1 79 ? -20.795 5.080 56.186 1.00 90.44 79 ASN A C 1
ATOM 531 O O . ASN A 1 79 ? -20.330 5.515 55.132 1.00 90.44 79 ASN A O 1
ATOM 535 N N . GLN A 1 80 ? -20.658 3.800 56.540 1.00 91.69 80 GLN A N 1
ATOM 536 C CA . GLN A 1 80 ? -19.975 2.813 55.707 1.00 91.69 80 GLN A CA 1
ATOM 537 C C . GLN A 1 80 ? -20.742 2.523 54.410 1.00 91.69 80 GLN A C 1
ATOM 539 O O . GLN A 1 80 ? -20.131 2.422 53.347 1.00 91.69 80 GLN A O 1
ATOM 544 N N . LEU A 1 81 ? -22.073 2.442 54.473 1.00 93.38 81 LEU A N 1
ATOM 545 C CA . LEU A 1 81 ? -22.924 2.287 53.295 1.00 93.38 81 LEU A CA 1
ATOM 546 C C . LEU A 1 81 ? -22.780 3.472 52.330 1.00 93.38 81 LEU A C 1
ATOM 548 O O . LEU A 1 81 ? -22.581 3.263 51.134 1.00 93.38 81 LEU A O 1
ATOM 552 N N . GLN A 1 82 ? -22.813 4.703 52.845 1.00 92.69 82 GLN A N 1
ATOM 553 C CA . GLN A 1 82 ? -22.641 5.907 52.026 1.00 92.69 82 GLN A CA 1
ATOM 554 C C . GLN A 1 82 ? -21.278 5.939 51.325 1.00 92.69 82 GLN A C 1
ATOM 556 O O . GLN A 1 82 ? -21.199 6.275 50.141 1.00 92.69 82 GLN A O 1
ATOM 561 N N . LEU A 1 83 ? -20.211 5.542 52.027 1.00 95.81 83 LEU A N 1
ATOM 562 C CA . LEU A 1 83 ? -18.872 5.444 51.449 1.00 95.81 83 LEU A CA 1
ATOM 563 C C . LEU A 1 83 ? -18.833 4.436 50.289 1.00 95.81 83 LEU A C 1
ATOM 565 O O . LEU A 1 83 ? -18.350 4.765 49.208 1.00 95.81 83 LEU A O 1
ATOM 569 N N . LEU A 1 84 ? -19.401 3.242 50.480 1.00 95.75 84 LEU A N 1
ATOM 570 C CA . LEU A 1 84 ? -19.430 2.192 49.456 1.00 95.75 84 LEU A CA 1
ATOM 571 C C . LEU A 1 84 ? -20.217 2.613 48.210 1.00 95.75 84 LEU A C 1
ATOM 573 O O . LEU A 1 84 ? -19.786 2.348 47.088 1.00 95.75 84 LEU A O 1
ATOM 577 N N . VAL A 1 85 ? -21.345 3.307 48.380 1.00 95.62 85 VAL A N 1
ATOM 578 C CA . VAL A 1 85 ? -22.116 3.854 47.252 1.00 95.62 85 VAL A CA 1
ATOM 579 C C . VAL A 1 85 ? -21.327 4.951 46.527 1.00 95.62 85 VAL A C 1
ATOM 581 O O . VAL A 1 85 ? -21.327 4.998 45.294 1.00 95.62 85 VAL A O 1
ATOM 584 N N . ALA A 1 86 ? -20.621 5.817 47.258 1.00 95.88 86 ALA A N 1
ATOM 585 C CA . ALA A 1 86 ? -19.772 6.846 46.664 1.00 95.88 86 ALA A CA 1
ATOM 586 C C . ALA A 1 86 ? -18.596 6.241 45.876 1.00 95.88 86 ALA A C 1
ATOM 588 O O . ALA A 1 86 ? -18.314 6.675 44.755 1.00 95.88 86 ALA A O 1
ATOM 589 N N . ASP A 1 87 ? -17.950 5.212 46.420 1.00 96.12 87 ASP A N 1
ATOM 590 C CA . ASP A 1 87 ? -16.875 4.483 45.750 1.00 96.12 87 ASP A CA 1
ATOM 591 C C . ASP A 1 87 ? -17.382 3.747 44.509 1.00 96.12 87 ASP A C 1
ATOM 593 O O . ASP A 1 87 ? -16.745 3.824 43.454 1.00 96.12 87 ASP A O 1
ATOM 597 N N . ALA A 1 88 ? -18.564 3.127 44.584 1.00 96.75 88 ALA A N 1
ATOM 598 C CA . ALA A 1 88 ? -19.214 2.517 43.431 1.00 96.75 88 ALA A CA 1
ATOM 599 C C . ALA A 1 88 ? -19.464 3.540 42.317 1.00 96.75 88 ALA A C 1
ATOM 601 O O . ALA A 1 88 ? -19.108 3.298 41.167 1.00 96.75 88 ALA A O 1
ATOM 602 N N . ARG A 1 89 ? -20.000 4.722 42.645 1.00 96.06 89 ARG A N 1
ATOM 603 C CA . ARG A 1 89 ? -20.229 5.797 41.664 1.00 96.06 89 ARG A CA 1
ATOM 604 C C . ARG A 1 89 ? -18.934 6.292 41.029 1.00 96.06 89 ARG A C 1
ATOM 606 O O . ARG A 1 89 ? -18.871 6.439 39.812 1.00 96.06 89 ARG A O 1
ATOM 613 N N . ARG A 1 90 ? -17.874 6.481 41.820 1.00 96.88 90 ARG A N 1
ATOM 614 C CA . ARG A 1 90 ? -16.541 6.832 41.297 1.00 96.88 90 ARG A CA 1
ATOM 615 C C . ARG A 1 90 ? -15.969 5.738 40.399 1.00 96.88 90 ARG A C 1
ATOM 617 O O . ARG A 1 90 ? -15.275 6.046 39.434 1.00 96.88 90 ARG A O 1
ATOM 624 N N . ALA A 1 91 ? -16.207 4.469 40.717 1.00 96.31 91 ALA A N 1
ATOM 625 C CA . ALA A 1 91 ? -15.799 3.349 39.879 1.00 96.31 91 ALA A CA 1
ATOM 626 C C . ALA A 1 91 ? -16.586 3.317 38.555 1.00 96.31 91 ALA A C 1
ATOM 628 O O . ALA A 1 91 ? -15.961 3.208 37.505 1.00 96.31 91 ALA A O 1
ATOM 629 N N . ILE A 1 92 ? -17.904 3.561 38.579 1.00 95.94 92 ILE A N 1
ATOM 630 C CA . ILE A 1 92 ? -18.746 3.703 37.374 1.00 95.94 92 ILE A CA 1
ATOM 631 C C . ILE A 1 92 ? -18.230 4.830 36.473 1.00 95.94 92 ILE A C 1
ATOM 633 O O . ILE A 1 92 ? -18.031 4.611 35.283 1.00 95.94 92 ILE A O 1
ATOM 637 N N . THR A 1 93 ? -17.950 6.019 37.021 1.00 94.44 93 THR A N 1
ATOM 638 C CA . THR A 1 93 ? -17.409 7.147 36.236 1.00 94.44 93 THR A CA 1
ATOM 639 C C . THR A 1 93 ? -16.051 6.830 35.608 1.00 94.44 93 THR A C 1
ATOM 641 O O . THR A 1 93 ? -15.733 7.346 34.541 1.00 94.44 93 THR A O 1
ATOM 644 N N . ARG A 1 94 ? -15.249 5.973 36.248 1.00 93.56 94 ARG A N 1
ATOM 645 C CA . ARG A 1 94 ? -13.960 5.508 35.717 1.00 93.56 94 ARG A CA 1
ATOM 646 C C . ARG A 1 94 ? -14.083 4.333 34.739 1.00 93.56 94 ARG A C 1
ATOM 648 O O . ARG A 1 94 ? -13.066 3.936 34.186 1.00 93.56 94 ARG A O 1
ATOM 655 N N . GLY A 1 95 ? -15.278 3.767 34.551 1.00 92.62 95 GLY A N 1
ATOM 656 C CA . GLY A 1 95 ? -15.491 2.553 33.757 1.00 92.62 95 GLY A CA 1
ATOM 657 C C . GLY A 1 95 ? -15.040 1.256 34.444 1.00 92.62 95 GLY A C 1
ATOM 658 O O . GLY A 1 95 ? -15.039 0.202 33.816 1.00 92.62 95 GLY A O 1
ATOM 659 N N . ASP A 1 96 ? -14.675 1.292 35.731 1.00 96.12 96 ASP A N 1
ATOM 660 C CA . ASP A 1 96 ? -14.311 0.093 36.499 1.00 96.12 96 ASP A CA 1
ATOM 661 C C . ASP A 1 96 ? -15.573 -0.568 37.071 1.00 96.12 96 ASP A C 1
ATOM 663 O O . ASP A 1 96 ? -15.889 -0.488 38.264 1.00 96.12 96 ASP A O 1
ATOM 667 N N . PHE A 1 97 ? -16.333 -1.201 36.180 1.00 96.06 97 PHE A N 1
ATOM 668 C CA . PHE A 1 97 ? -17.607 -1.837 36.512 1.00 96.06 97 PHE A CA 1
ATOM 669 C C . PHE A 1 97 ? -17.442 -2.985 37.521 1.00 96.06 97 PHE A C 1
ATOM 671 O O . PHE A 1 97 ? -18.303 -3.186 38.375 1.00 96.06 97 PHE A O 1
ATOM 678 N N . ALA A 1 98 ? -16.299 -3.678 37.512 1.00 96.44 98 ALA A N 1
ATOM 679 C CA . ALA A 1 98 ? -16.009 -4.759 38.452 1.00 96.44 98 ALA A CA 1
ATOM 680 C C . ALA A 1 98 ? -15.737 -4.253 39.879 1.00 96.44 98 ALA A C 1
ATOM 682 O O . ALA A 1 98 ? -16.102 -4.915 40.855 1.00 96.44 98 ALA A O 1
ATOM 683 N N . ALA A 1 99 ? -15.061 -3.112 40.043 1.00 96.12 99 ALA A N 1
ATOM 684 C CA . ALA A 1 99 ? -14.933 -2.474 41.353 1.00 96.12 99 ALA A CA 1
ATOM 685 C C . ALA A 1 99 ? -16.272 -1.889 41.826 1.00 96.12 99 ALA A C 1
ATOM 687 O O . ALA A 1 99 ? -16.609 -2.027 43.004 1.00 96.12 99 ALA A O 1
ATOM 688 N N . ALA A 1 100 ? -17.053 -1.301 40.913 1.00 96.50 100 ALA A N 1
ATOM 689 C CA . ALA A 1 100 ? -18.386 -0.788 41.217 1.00 96.50 100 ALA A CA 1
ATOM 690 C C . ALA A 1 100 ? -19.331 -1.890 41.719 1.00 96.50 100 ALA A C 1
ATOM 692 O O . ALA A 1 100 ? -19.965 -1.723 42.759 1.00 96.50 100 ALA A O 1
ATOM 693 N N . ASP A 1 101 ? -19.381 -3.035 41.032 1.00 96.94 101 ASP A N 1
ATOM 694 C CA . ASP A 1 101 ? -20.199 -4.182 41.433 1.00 96.94 101 ASP A CA 1
ATOM 695 C C . ASP A 1 101 ? -19.807 -4.701 42.824 1.00 96.94 101 ASP A C 1
ATOM 697 O O . ASP A 1 101 ? -20.663 -4.846 43.698 1.00 96.94 101 ASP A O 1
ATOM 701 N N . ARG A 1 102 ? -18.503 -4.872 43.083 1.00 97.06 102 ARG A N 1
ATOM 702 C CA . ARG A 1 102 ? -17.992 -5.303 44.395 1.00 97.06 102 ARG A CA 1
ATOM 703 C C . ARG A 1 102 ? -18.401 -4.357 45.526 1.00 97.06 102 ARG A C 1
ATOM 705 O O . ARG A 1 102 ? -18.818 -4.831 46.583 1.00 97.06 102 ARG A O 1
ATOM 712 N N . ALA A 1 103 ? -18.299 -3.045 45.313 1.00 95.69 103 ALA A N 1
ATOM 713 C CA . ALA A 1 103 ? -18.703 -2.046 46.301 1.00 95.69 103 ALA A CA 1
ATOM 714 C C . ALA A 1 103 ? -20.221 -2.076 46.560 1.00 95.69 103 ALA A C 1
ATOM 716 O O . ALA A 1 103 ? -20.651 -2.033 47.715 1.00 95.69 103 ALA A O 1
ATOM 717 N N . LEU A 1 104 ? -21.038 -2.246 45.514 1.00 95.69 104 LEU A N 1
ATOM 718 C CA . LEU A 1 104 ? -22.496 -2.350 45.647 1.00 95.69 104 LEU A CA 1
ATOM 719 C C . LEU A 1 104 ? -22.936 -3.638 46.347 1.00 95.69 104 LEU A C 1
ATOM 721 O O . LEU A 1 104 ? -23.823 -3.579 47.192 1.00 95.69 104 LEU A O 1
ATOM 725 N N . VAL A 1 105 ? -22.291 -4.776 46.074 1.00 96.56 105 VAL A N 1
ATOM 726 C CA . VAL A 1 105 ? -22.549 -6.041 46.790 1.00 96.56 105 VAL A CA 1
ATOM 727 C C . VAL A 1 105 ? -22.253 -5.901 48.286 1.00 96.56 105 VAL A C 1
ATOM 729 O O . VAL A 1 105 ? -22.973 -6.456 49.113 1.00 96.56 105 VAL A O 1
ATOM 732 N N . GLN A 1 106 ? -21.205 -5.162 48.662 1.00 94.56 106 GLN A N 1
ATOM 733 C CA . GLN A 1 106 ? -20.905 -4.896 50.072 1.00 94.56 106 GLN A CA 1
ATOM 734 C C . GLN A 1 106 ? -21.936 -3.961 50.712 1.00 94.56 106 GLN A C 1
ATOM 736 O O . GLN A 1 106 ? -22.366 -4.225 51.832 1.00 94.56 106 GLN A O 1
ATOM 741 N N . ALA A 1 107 ? -22.372 -2.917 50.003 1.00 93.94 107 ALA A N 1
ATOM 742 C CA . ALA A 1 107 ? -23.400 -2.002 50.496 1.00 93.94 107 ALA A CA 1
ATOM 743 C C . ALA A 1 107 ? -24.750 -2.717 50.701 1.00 93.94 107 ALA A C 1
ATOM 745 O O . ALA A 1 107 ? -25.414 -2.518 51.715 1.00 93.94 107 ALA A O 1
ATOM 746 N N . GLU A 1 108 ? -25.111 -3.622 49.789 1.00 94.56 108 GLU A N 1
ATOM 747 C CA . GLU A 1 108 ? -26.336 -4.430 49.840 1.00 94.56 108 GLU A CA 1
ATOM 748 C C . GLU A 1 108 ? -26.351 -5.414 51.024 1.00 94.56 108 GLU A C 1
ATOM 750 O O . GLU A 1 108 ? -27.415 -5.740 51.543 1.00 94.56 108 GLU A O 1
ATOM 755 N N . ARG A 1 109 ? -25.180 -5.847 51.516 1.00 94.12 109 ARG A N 1
ATOM 756 C CA . ARG A 1 109 ? -25.073 -6.646 52.753 1.00 94.12 109 ARG A CA 1
ATOM 757 C C . ARG A 1 109 ? -25.346 -5.837 54.021 1.00 94.12 109 ARG A C 1
ATOM 759 O O . ARG A 1 109 ? -25.712 -6.435 55.028 1.00 94.12 109 ARG A O 1
ATOM 766 N N . ILE A 1 110 ? -25.124 -4.521 53.988 1.00 92.25 110 ILE A N 1
ATOM 767 C CA . ILE A 1 110 ? -25.375 -3.623 55.123 1.00 92.25 110 ILE A CA 1
ATOM 768 C C . ILE A 1 110 ? -26.860 -3.255 55.165 1.00 92.25 110 ILE A C 1
ATOM 770 O O . ILE A 1 110 ? -27.500 -3.423 56.199 1.00 92.25 110 ILE A O 1
ATOM 774 N N . ASP A 1 111 ? -27.410 -2.797 54.038 1.00 89.88 111 ASP A N 1
ATOM 775 C CA . ASP A 1 111 ? -28.840 -2.516 53.893 1.00 89.88 111 ASP A CA 1
ATOM 776 C C . ASP A 1 111 ? -29.353 -2.940 52.501 1.00 89.88 111 ASP A C 1
ATOM 778 O O . ASP A 1 111 ? -29.200 -2.200 51.521 1.00 89.88 111 ASP A O 1
ATOM 782 N N . PRO A 1 112 ? -30.024 -4.103 52.405 1.00 88.06 112 PRO A N 1
ATOM 783 C CA . PRO A 1 112 ? -30.598 -4.597 51.155 1.00 88.06 112 PRO A CA 1
ATOM 784 C C . PRO A 1 112 ? -31.737 -3.732 50.598 1.00 88.06 112 PRO A C 1
ATOM 786 O O . PRO A 1 112 ? -32.098 -3.869 49.431 1.00 88.06 112 PRO A O 1
ATOM 789 N N . ARG A 1 113 ? -32.363 -2.880 51.422 1.00 90.62 113 ARG A N 1
ATOM 790 C CA . ARG A 1 113 ? -33.509 -2.041 51.029 1.00 90.62 113 ARG A CA 1
ATOM 791 C C . ARG A 1 113 ? -33.116 -0.588 50.780 1.00 90.62 113 ARG A C 1
ATOM 793 O O . ARG A 1 113 ? -33.993 0.240 50.528 1.00 90.62 113 ARG A O 1
ATOM 800 N N . SER A 1 114 ? -31.818 -0.283 50.788 1.00 93.31 114 SER A N 1
ATOM 801 C CA . SER A 1 114 ? -31.324 1.057 50.502 1.00 93.31 114 SER A CA 1
ATOM 802 C C . SER A 1 114 ? -31.719 1.506 49.089 1.00 93.31 114 SER A C 1
ATOM 804 O O . SER A 1 114 ? -31.360 0.900 48.067 1.00 93.31 114 SER A O 1
ATOM 806 N N . ALA A 1 115 ? -32.447 2.623 49.024 1.00 92.88 115 ALA A N 1
ATOM 807 C CA . ALA A 1 115 ? -32.818 3.262 47.766 1.00 92.88 115 ALA A CA 1
ATOM 808 C C . ALA A 1 115 ? -31.584 3.764 46.993 1.00 92.88 115 ALA A C 1
ATOM 810 O O . ALA A 1 115 ? -31.579 3.740 45.760 1.00 92.88 115 ALA A O 1
ATOM 811 N N . GLU A 1 116 ? -30.525 4.171 47.702 1.00 92.88 116 GLU A N 1
ATOM 812 C CA . GLU A 1 116 ? -29.273 4.654 47.109 1.00 92.88 116 GLU A CA 1
ATOM 813 C C . GLU A 1 116 ? -28.504 3.530 46.410 1.00 92.88 116 GLU A C 1
ATOM 815 O O . GLU A 1 116 ? -28.069 3.704 45.271 1.00 92.88 116 GLU A O 1
ATOM 820 N N . VAL A 1 117 ? -28.410 2.353 47.042 1.00 94.88 117 VAL A N 1
ATOM 821 C CA . VAL A 1 117 ? -27.804 1.154 46.436 1.00 94.88 117 VAL A CA 1
ATOM 822 C C . VAL A 1 117 ? -28.598 0.730 45.198 1.00 94.88 117 VAL A C 1
ATOM 824 O O . VAL A 1 117 ? -28.022 0.466 44.142 1.00 94.88 117 VAL A O 1
ATOM 827 N N . SER A 1 118 ? -29.932 0.750 45.286 1.00 94.06 118 SER A N 1
ATOM 828 C CA . SER A 1 118 ? -30.820 0.440 44.158 1.00 94.06 118 SER A CA 1
ATOM 829 C C . SER A 1 118 ? -30.677 1.428 42.991 1.00 94.06 118 SER A C 1
ATOM 831 O O . SER A 1 118 ? -30.752 1.033 41.824 1.00 94.06 118 SER A O 1
ATOM 833 N N . ALA A 1 119 ? -30.473 2.719 43.275 1.00 94.94 119 ALA A N 1
ATOM 834 C CA . ALA A 1 119 ? -30.182 3.733 42.264 1.00 94.94 119 ALA A CA 1
ATOM 835 C C . ALA A 1 119 ? -28.809 3.497 41.619 1.00 94.94 119 ALA A C 1
ATOM 837 O O . ALA A 1 119 ? -28.738 3.351 40.404 1.00 94.94 119 ALA A O 1
ATOM 838 N N . ALA A 1 120 ? -27.754 3.324 42.417 1.00 94.81 120 ALA A N 1
ATOM 839 C CA . ALA A 1 120 ? -26.407 3.079 41.906 1.00 94.81 120 ALA A CA 1
ATOM 840 C C . ALA A 1 120 ? -26.299 1.772 41.089 1.00 94.81 120 ALA A C 1
ATOM 842 O O . ALA A 1 120 ? -25.564 1.710 40.107 1.00 94.81 120 ALA A O 1
ATOM 843 N N . ARG A 1 121 ? -27.089 0.740 41.420 1.00 95.94 121 ARG A N 1
ATOM 844 C CA . ARG A 1 121 ? -27.242 -0.477 40.599 1.00 95.94 121 ARG A CA 1
ATOM 845 C C . ARG A 1 121 ? -27.855 -0.207 39.225 1.00 95.94 121 ARG A C 1
ATOM 847 O O . ARG A 1 121 ? -27.518 -0.901 38.268 1.00 95.94 121 ARG A O 1
ATOM 854 N N . ARG A 1 122 ? -28.801 0.734 39.122 1.00 96.19 122 ARG A N 1
ATOM 855 C CA . ARG A 1 122 ? -29.359 1.156 37.827 1.00 96.19 122 ARG A CA 1
ATOM 856 C C . ARG A 1 122 ? -28.303 1.908 37.027 1.00 96.19 122 ARG A C 1
ATOM 858 O O . ARG A 1 122 ? -28.045 1.503 35.899 1.00 96.19 122 ARG A O 1
ATOM 865 N N . ASP A 1 123 ? -27.625 2.862 37.661 1.00 95.81 123 ASP A N 1
ATOM 866 C CA . ASP A 1 123 ? -26.545 3.638 37.041 1.00 95.81 123 ASP A CA 1
ATOM 867 C C . ASP A 1 123 ? -25.439 2.724 36.482 1.00 95.81 123 ASP A C 1
ATOM 869 O O . ASP A 1 123 ? -25.008 2.904 35.346 1.00 95.81 123 ASP A O 1
ATOM 873 N N . LEU A 1 124 ? -25.030 1.695 37.240 1.00 96.56 124 LEU A N 1
ATOM 874 C CA . LEU A 1 124 ? -24.048 0.700 36.794 1.00 96.56 124 LEU A CA 1
ATOM 875 C C . LEU A 1 124 ? -24.508 -0.022 35.521 1.00 96.56 124 LEU A C 1
ATOM 877 O O . LEU A 1 124 ? -23.781 -0.046 34.533 1.00 96.56 124 LEU A O 1
ATOM 881 N N . ARG A 1 125 ? -25.728 -0.575 35.519 1.00 96.81 125 ARG A N 1
ATOM 882 C CA . ARG A 1 125 ? -26.261 -1.305 34.355 1.00 96.81 125 ARG A CA 1
ATOM 883 C C . ARG A 1 125 ? -26.404 -0.411 33.129 1.00 96.81 125 ARG A C 1
ATOM 885 O O . ARG A 1 125 ? -26.181 -0.868 32.009 1.00 96.81 125 ARG A O 1
ATOM 892 N N . ASP A 1 126 ? -26.805 0.840 33.3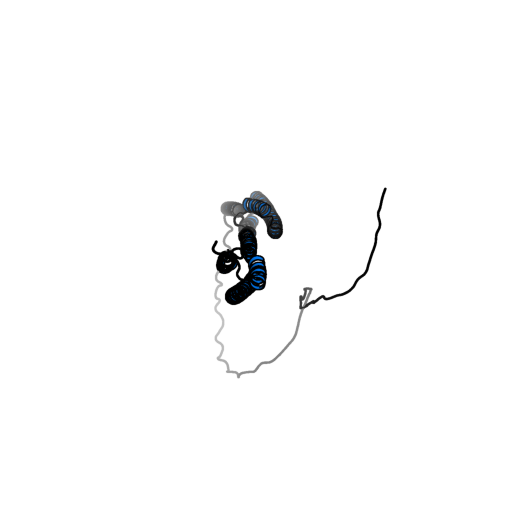17 1.00 96.31 126 ASP A N 1
ATOM 893 C CA . ASP A 1 126 ? -26.951 1.789 32.216 1.00 96.31 126 ASP A CA 1
ATOM 894 C C . ASP A 1 126 ? -25.586 2.187 31.642 1.00 96.31 126 ASP A C 1
ATOM 896 O O . ASP A 1 126 ? -25.428 2.227 30.417 1.00 96.31 126 ASP A O 1
ATOM 900 N N . ALA A 1 127 ? -24.581 2.377 32.503 1.00 95.38 127 ALA A N 1
ATOM 901 C CA . ALA A 1 127 ? -23.203 2.622 32.095 1.00 95.38 127 ALA A CA 1
ATOM 902 C C . ALA A 1 127 ? -22.599 1.424 31.340 1.00 95.38 127 ALA A C 1
ATOM 904 O O . ALA A 1 127 ? -22.060 1.608 30.249 1.00 95.38 127 ALA A O 1
ATOM 905 N N . GLU A 1 128 ? -22.769 0.194 31.835 1.00 95.69 128 GLU A N 1
ATOM 906 C CA . GLU A 1 128 ? -22.333 -1.033 31.146 1.00 95.69 128 GLU A CA 1
ATOM 907 C C . GLU A 1 128 ? -22.997 -1.177 29.771 1.00 95.69 128 GLU A C 1
ATOM 909 O O . GLU A 1 128 ? -22.351 -1.487 28.771 1.00 95.69 128 GLU A O 1
ATOM 914 N N . ARG A 1 129 ? -24.308 -0.920 29.680 1.00 96.12 129 ARG A N 1
ATOM 915 C CA . ARG A 1 129 ? -25.032 -0.942 28.400 1.00 96.12 129 ARG A CA 1
ATOM 916 C C . ARG A 1 129 ? -24.535 0.124 27.437 1.00 96.12 129 ARG A C 1
ATOM 918 O O . ARG A 1 129 ? -24.635 -0.075 26.227 1.00 96.12 129 ARG A O 1
ATOM 925 N N . GLN A 1 130 ? -24.101 1.275 27.939 1.00 93.25 130 GLN A N 1
ATOM 926 C CA . GLN A 1 130 ? -23.541 2.335 27.111 1.00 93.25 130 GLN A CA 1
ATOM 927 C C . GLN A 1 130 ? -22.148 1.956 26.603 1.00 93.25 130 GLN A C 1
ATOM 929 O O . GLN A 1 130 ? -21.924 2.058 25.399 1.00 93.25 130 GLN A O 1
ATOM 934 N N . ALA A 1 131 ? -21.273 1.442 27.472 1.00 92.12 131 ALA A N 1
ATOM 935 C CA . ALA A 1 131 ? -19.948 0.943 27.096 1.00 92.12 131 ALA A CA 1
ATOM 936 C C . ALA A 1 131 ? -20.055 -0.158 26.029 1.00 92.12 131 ALA A C 1
ATOM 938 O O . ALA A 1 131 ? -19.594 0.024 24.909 1.00 92.12 131 ALA A O 1
ATOM 939 N N . ASN A 1 132 ? -20.861 -1.194 26.283 1.00 94.19 132 ASN A N 1
ATOM 940 C CA . ASN A 1 132 ? -21.094 -2.294 25.338 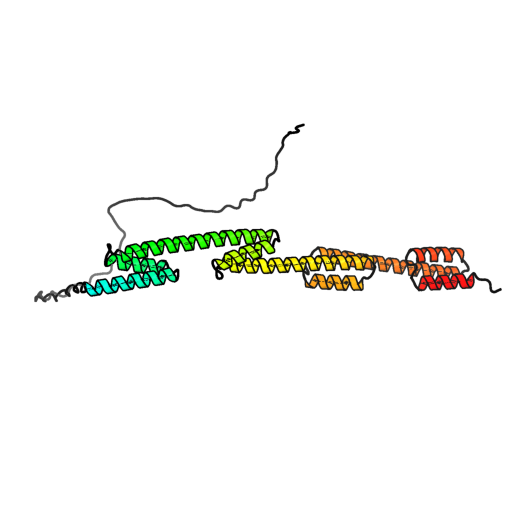1.00 94.19 132 ASN A CA 1
ATOM 941 C C . ASN A 1 132 ? -21.703 -1.858 23.988 1.00 94.19 132 ASN A C 1
ATOM 943 O O . ASN A 1 132 ? -21.688 -2.618 23.016 1.00 94.19 132 ASN A O 1
ATOM 947 N N . ARG A 1 133 ? -22.368 -0.695 23.931 1.00 94.44 133 ARG A N 1
ATOM 948 C CA . ARG A 1 133 ? -22.862 -0.105 22.674 1.00 94.44 133 ARG A CA 1
ATOM 949 C C . ARG A 1 133 ? -21.760 0.667 21.954 1.00 94.44 133 ARG A C 1
ATOM 951 O O . ARG A 1 133 ? -21.744 0.641 20.727 1.00 94.44 133 ARG A O 1
ATOM 958 N N . GLY A 1 134 ? -20.883 1.335 22.702 1.00 94.81 134 GLY A N 1
ATOM 959 C CA . GLY A 1 134 ? -19.658 1.946 22.192 1.00 94.81 134 GLY A CA 1
ATOM 960 C C . GLY A 1 134 ? -18.760 0.904 21.538 1.00 94.81 134 GLY A C 1
ATOM 961 O O . GLY A 1 134 ? -18.486 1.033 20.350 1.00 94.81 134 GLY A O 1
ATOM 962 N N . ASP A 1 135 ? -18.440 -0.171 22.257 1.00 94.69 135 ASP A N 1
ATOM 963 C CA . ASP A 1 135 ? -17.547 -1.241 21.791 1.00 94.69 135 ASP A CA 1
ATOM 964 C C . ASP A 1 135 ? -18.052 -1.867 20.485 1.00 94.69 135 ASP A C 1
ATOM 966 O O . ASP A 1 135 ? -17.374 -1.842 19.465 1.00 94.69 135 ASP A O 1
ATOM 970 N N . ARG A 1 136 ? -19.325 -2.287 20.445 1.00 96.56 136 ARG A N 1
ATOM 971 C CA . ARG A 1 136 ? -19.937 -2.838 19.219 1.00 96.56 136 ARG A CA 1
ATOM 972 C C . ARG A 1 136 ? -19.934 -1.864 18.042 1.00 96.56 136 ARG A C 1
ATOM 974 O O . ARG A 1 136 ? -19.924 -2.286 16.886 1.00 96.56 136 ARG A O 1
ATOM 981 N N . ARG A 1 137 ? -20.017 -0.561 18.316 1.00 97.19 137 ARG A N 1
ATOM 982 C CA . ARG A 1 137 ? -19.962 0.466 17.274 1.00 97.19 137 ARG A CA 1
ATOM 983 C C . ARG A 1 137 ? -18.532 0.660 16.778 1.00 97.19 137 ARG A C 1
ATOM 985 O O . ARG A 1 137 ? -18.358 0.816 15.573 1.00 97.19 137 ARG A O 1
ATOM 992 N N . ILE A 1 138 ? -17.543 0.622 17.671 1.00 98.12 138 ILE A N 1
ATOM 993 C CA . ILE A 1 138 ? -16.123 0.619 17.309 1.00 98.12 138 ILE A CA 1
ATOM 994 C C . ILE A 1 138 ? -15.821 -0.596 16.427 1.00 98.12 138 ILE A C 1
ATOM 996 O O . ILE A 1 138 ? -15.318 -0.409 15.322 1.00 98.12 138 ILE A O 1
ATOM 1000 N N . ASP A 1 139 ? -16.236 -1.799 16.834 1.00 97.94 139 ASP A N 1
ATOM 1001 C CA . ASP A 1 139 ? -16.033 -3.038 16.070 1.00 97.94 139 ASP A CA 1
ATOM 1002 C C . ASP A 1 139 ? -16.556 -2.921 14.631 1.00 97.94 139 ASP A C 1
ATOM 1004 O O . ASP A 1 139 ? -15.859 -3.250 13.668 1.00 97.94 139 ASP A O 1
ATOM 1008 N N . GLY A 1 140 ? -17.782 -2.406 14.474 1.00 98.19 140 GLY A N 1
ATOM 1009 C CA . GLY A 1 140 ? -18.393 -2.184 13.164 1.00 98.19 140 GLY A CA 1
ATOM 1010 C C . GLY A 1 140 ? -17.609 -1.183 12.311 1.00 98.19 140 GLY A C 1
ATOM 1011 O O . GLY A 1 140 ? -17.291 -1.468 11.157 1.00 98.19 140 GLY A O 1
ATOM 1012 N N . LEU A 1 141 ? -17.234 -0.037 12.889 1.00 98.50 141 LEU A N 1
ATOM 1013 C CA . LEU A 1 141 ? -16.461 0.997 12.195 1.00 98.50 141 LEU A CA 1
ATOM 1014 C C . LEU A 1 141 ? -15.075 0.498 11.773 1.00 98.50 141 LEU A C 1
ATOM 1016 O O . LEU A 1 141 ? -14.642 0.770 10.652 1.00 98.50 141 LEU A O 1
ATOM 1020 N N . VAL A 1 142 ? -14.387 -0.253 12.636 1.00 98.56 142 VAL A N 1
ATOM 1021 C CA . VAL A 1 142 ? -13.074 -0.837 12.337 1.00 98.56 142 VAL A CA 1
ATOM 1022 C C . VAL A 1 142 ? -13.189 -1.895 11.240 1.00 98.56 142 VAL A C 1
ATOM 1024 O O . VAL A 1 142 ? -12.378 -1.901 10.311 1.00 98.56 142 VAL A O 1
ATOM 1027 N N . ALA A 1 143 ? -14.201 -2.765 11.292 1.00 98.50 143 ALA A N 1
ATOM 1028 C CA . ALA A 1 143 ? -14.434 -3.763 10.250 1.00 98.50 143 ALA A CA 1
ATOM 1029 C C . ALA A 1 143 ? -14.708 -3.108 8.884 1.00 98.50 143 ALA A C 1
ATOM 1031 O O . ALA A 1 143 ? -14.108 -3.492 7.874 1.00 98.50 143 ALA A O 1
ATOM 1032 N N . GLU A 1 144 ? -15.555 -2.078 8.846 1.00 98.50 144 GLU A N 1
ATOM 1033 C CA . GLU A 1 144 ? -15.823 -1.306 7.630 1.00 98.50 144 GLU A CA 1
ATOM 1034 C C . GLU A 1 144 ? -14.574 -0.571 7.126 1.00 98.50 144 GLU A C 1
ATOM 1036 O O . GLU A 1 144 ? -14.315 -0.553 5.919 1.00 98.50 144 GLU A O 1
ATOM 1041 N N . ALA A 1 145 ? -13.769 -0.005 8.030 1.00 98.62 145 ALA A N 1
ATOM 1042 C CA . ALA A 1 145 ? -12.523 0.664 7.678 1.00 98.62 145 ALA A CA 1
ATOM 1043 C C . ALA A 1 145 ? -11.514 -0.312 7.065 1.00 98.62 145 ALA A C 1
ATOM 1045 O O . ALA A 1 145 ? -10.947 -0.017 6.015 1.00 98.62 145 ALA A O 1
ATOM 1046 N N . ARG A 1 146 ? -11.337 -1.501 7.656 1.00 98.44 146 ARG A N 1
ATOM 1047 C CA . ARG A 1 146 ? -10.488 -2.568 7.100 1.00 98.44 146 ARG A CA 1
ATOM 1048 C C . ARG A 1 146 ? -10.973 -3.016 5.721 1.00 98.44 146 ARG A C 1
ATOM 1050 O O . ARG A 1 146 ? -10.165 -3.170 4.807 1.00 98.44 146 ARG A O 1
ATOM 1057 N N . ALA A 1 147 ? -12.287 -3.133 5.520 1.00 98.44 147 ALA A N 1
ATOM 1058 C CA . ALA A 1 147 ? -12.852 -3.411 4.200 1.00 98.44 147 ALA A CA 1
ATOM 1059 C C . ALA A 1 147 ? -12.592 -2.270 3.195 1.00 98.44 147 ALA A C 1
ATOM 1061 O O . ALA A 1 147 ? -12.326 -2.528 2.022 1.00 98.44 147 ALA A O 1
ATOM 1062 N N . ALA A 1 148 ? -12.640 -1.009 3.630 1.00 98.31 148 ALA A N 1
ATOM 1063 C CA . ALA A 1 148 ? -12.288 0.138 2.795 1.00 98.31 148 ALA A CA 1
ATOM 1064 C C . ALA A 1 148 ? -10.790 0.156 2.433 1.00 98.31 148 ALA A C 1
ATOM 1066 O O . ALA A 1 148 ? -10.463 0.363 1.266 1.00 98.31 148 ALA A O 1
ATOM 1067 N N . ILE A 1 149 ? -9.894 -0.164 3.377 1.00 98.12 149 ILE A N 1
ATOM 1068 C CA . ILE A 1 149 ? -8.449 -0.335 3.130 1.00 98.12 149 ILE A CA 1
ATOM 1069 C C . ILE A 1 149 ? -8.207 -1.413 2.070 1.00 98.12 149 ILE A C 1
ATOM 1071 O O . ILE A 1 149 ? -7.466 -1.171 1.120 1.00 98.12 149 ILE A O 1
ATOM 1075 N N . ALA A 1 150 ? -8.866 -2.569 2.192 1.00 97.12 150 ALA A N 1
ATOM 1076 C CA . ALA A 1 150 ? -8.742 -3.669 1.233 1.00 97.12 150 ALA A CA 1
ATOM 1077 C C . ALA A 1 150 ? -9.216 -3.289 -0.181 1.00 97.12 150 ALA A C 1
ATOM 1079 O O . ALA A 1 150 ? -8.704 -3.806 -1.169 1.00 97.12 150 ALA A O 1
ATOM 1080 N N . ARG A 1 151 ? -10.172 -2.360 -0.288 1.00 96.81 151 ARG A N 1
ATOM 1081 C CA . ARG A 1 151 ? -10.640 -1.792 -1.563 1.00 96.81 151 ARG A CA 1
ATOM 1082 C C . ARG A 1 151 ? -9.800 -0.605 -2.048 1.00 96.81 151 ARG A C 1
ATOM 1084 O O . ARG A 1 151 ? -10.160 0.013 -3.043 1.00 96.81 151 ARG A O 1
ATOM 1091 N N . HIS A 1 152 ? -8.721 -0.262 -1.344 1.00 96.31 152 HIS A N 1
ATOM 1092 C CA . HIS A 1 152 ? -7.906 0.936 -1.567 1.00 96.31 152 HIS A CA 1
ATOM 1093 C C . HIS A 1 152 ? -8.675 2.267 -1.441 1.00 96.31 152 HIS A C 1
ATOM 1095 O O . HIS A 1 152 ? -8.176 3.318 -1.851 1.00 96.31 152 HIS A O 1
ATOM 1101 N N . ASP A 1 153 ? -9.859 2.259 -0.818 1.00 97.25 153 ASP A N 1
ATOM 1102 C CA . ASP A 1 153 ? -10.616 3.468 -0.484 1.00 97.25 153 ASP A CA 1
ATOM 1103 C C . ASP A 1 153 ? -10.117 4.040 0.845 1.00 97.25 153 ASP A C 1
ATOM 1105 O O . ASP A 1 153 ? -10.721 3.934 1.918 1.00 97.25 153 ASP A O 1
ATOM 1109 N N . TYR A 1 154 ? -8.939 4.646 0.763 1.00 96.38 154 TYR A N 1
ATOM 1110 C CA . TYR A 1 154 ? -8.261 5.174 1.932 1.00 96.38 154 TYR A CA 1
ATOM 1111 C C . TYR A 1 154 ? -8.946 6.402 2.530 1.00 96.38 154 TYR A C 1
ATOM 1113 O O . TYR A 1 154 ? -8.641 6.747 3.669 1.00 96.38 154 TYR A O 1
ATOM 1121 N N . VAL A 1 155 ? -9.813 7.091 1.783 1.00 97.31 155 VAL A N 1
ATOM 1122 C CA . VAL A 1 155 ? -10.552 8.261 2.278 1.00 97.31 155 VAL A CA 1
ATOM 1123 C C . VAL A 1 155 ? -11.704 7.798 3.163 1.00 97.31 155 VAL A C 1
ATOM 1125 O O . VAL A 1 155 ? -11.854 8.300 4.278 1.00 97.31 155 VAL A O 1
ATOM 1128 N N . ALA A 1 1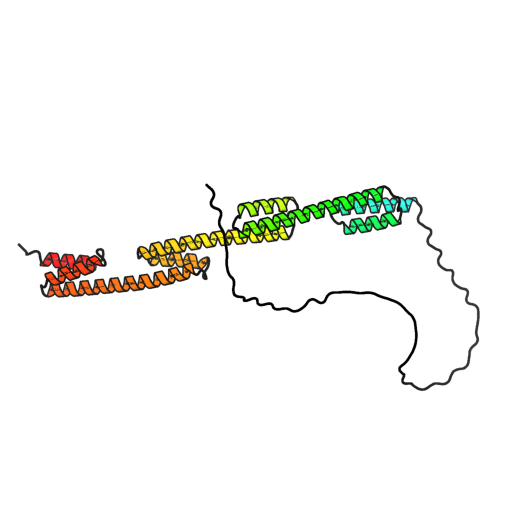56 ? -12.472 6.799 2.717 1.00 98.06 156 ALA A N 1
ATOM 1129 C CA . ALA A 1 156 ? -13.521 6.208 3.540 1.00 98.06 156 ALA A CA 1
ATOM 1130 C C . ALA A 1 156 ? -12.952 5.573 4.816 1.00 98.06 156 ALA A C 1
ATOM 1132 O O . ALA A 1 156 ? -13.494 5.804 5.898 1.00 98.06 156 ALA A O 1
ATOM 1133 N N . ALA A 1 157 ? -11.835 4.842 4.709 1.00 98.31 157 ALA A N 1
ATOM 1134 C CA . ALA A 1 157 ? -11.162 4.240 5.861 1.00 98.31 157 ALA A CA 1
ATOM 1135 C C . ALA A 1 157 ? -10.751 5.283 6.918 1.00 98.31 157 ALA A C 1
ATOM 1137 O O . ALA A 1 157 ? -11.003 5.087 8.104 1.00 98.31 157 ALA A O 1
ATOM 1138 N N . ASP A 1 158 ? -10.178 6.415 6.492 1.00 98.12 158 ASP A N 1
ATOM 1139 C CA . ASP A 1 158 ? -9.769 7.510 7.386 1.00 98.12 158 ASP A CA 1
ATOM 1140 C C . ASP A 1 158 ? -10.949 8.080 8.173 1.00 98.12 158 ASP A C 1
ATOM 1142 O O . ASP A 1 158 ? -10.871 8.256 9.389 1.00 98.12 158 ASP A O 1
ATOM 1146 N N . ARG A 1 159 ? -12.066 8.307 7.468 1.00 98.50 159 ARG A N 1
ATOM 1147 C CA . ARG A 1 159 ? -13.303 8.832 8.047 1.00 98.50 159 ARG A CA 1
ATOM 1148 C C . ARG A 1 159 ? -13.905 7.863 9.061 1.00 98.50 159 ARG A C 1
ATOM 1150 O O . ARG A 1 159 ? -14.335 8.301 10.122 1.00 98.50 159 ARG A O 1
ATOM 1157 N N . LEU A 1 160 ? -13.964 6.573 8.729 1.00 98.56 160 LEU A N 1
ATOM 1158 C CA . LEU A 1 160 ? -14.513 5.533 9.605 1.00 98.56 160 LEU A CA 1
ATOM 1159 C C . LEU A 1 160 ? -13.677 5.381 10.879 1.00 98.56 160 LEU A C 1
ATOM 1161 O O . LEU A 1 160 ? -14.231 5.393 11.975 1.00 98.56 160 LEU A O 1
ATOM 1165 N N . LEU A 1 161 ? -12.348 5.335 10.749 1.00 98.38 161 LEU A N 1
ATOM 1166 C CA . LEU A 1 161 ? -11.453 5.290 11.906 1.00 98.38 161 LEU A CA 1
ATOM 1167 C C . LEU A 1 161 ? -11.533 6.575 12.734 1.00 98.38 161 LEU A C 1
ATOM 1169 O O . LEU A 1 161 ? -11.600 6.492 13.952 1.00 98.38 161 LEU A O 1
ATOM 1173 N N . GLY A 1 162 ? -11.657 7.747 12.105 1.00 98.19 162 GLY A N 1
ATOM 1174 C CA . GLY A 1 162 ? -11.885 9.001 12.828 1.00 98.19 162 GLY A CA 1
ATOM 1175 C C . GLY A 1 162 ? -13.200 9.013 13.623 1.00 98.19 162 GLY A C 1
ATOM 1176 O O . GLY A 1 162 ? -13.262 9.597 14.700 1.00 98.19 162 GLY A O 1
ATOM 1177 N N . GLN A 1 163 ? -14.252 8.339 13.141 1.00 98.12 163 GLN A N 1
ATOM 1178 C CA . GLN A 1 163 ? -15.493 8.158 13.907 1.00 98.12 163 GLN A CA 1
ATOM 1179 C C . GLN A 1 163 ? -15.317 7.193 15.084 1.00 98.12 163 GLN A C 1
ATOM 1181 O O . GLN A 1 163 ? -15.944 7.396 16.121 1.00 98.12 163 GLN A O 1
ATOM 1186 N N . ALA A 1 164 ? -14.488 6.158 14.939 1.00 97.88 164 ALA A N 1
ATOM 1187 C CA . ALA A 1 164 ? -14.191 5.224 16.022 1.00 97.88 164 ALA A CA 1
ATOM 1188 C C . ALA A 1 164 ? -13.328 5.889 17.109 1.00 97.88 164 ALA A C 1
ATOM 1190 O O . ALA A 1 164 ? -13.641 5.780 18.291 1.00 97.88 164 ALA A O 1
ATOM 1191 N N . GLU A 1 165 ? -12.330 6.682 16.707 1.00 97.25 165 GLU A N 1
ATOM 1192 C CA . GLU A 1 165 ? -11.471 7.479 17.597 1.00 97.25 165 GLU A CA 1
ATOM 1193 C C . GLU A 1 165 ? -12.270 8.496 18.434 1.00 97.25 165 GLU A C 1
ATOM 1195 O O . GLU A 1 165 ? -11.899 8.800 19.566 1.00 97.25 165 GLU A O 1
ATOM 1200 N N . GLN A 1 166 ? -13.389 9.011 17.908 1.00 97.12 166 GLN A N 1
ATOM 1201 C CA . GLN A 1 166 ? -14.307 9.874 18.667 1.00 97.12 166 GLN A CA 1
ATOM 1202 C C . GLN A 1 166 ? -15.049 9.134 19.790 1.00 97.12 166 GLN A C 1
ATOM 1204 O O . GLN A 1 166 ? -15.540 9.786 20.710 1.00 97.12 166 GLN A O 1
ATOM 1209 N N . ILE A 1 167 ? -15.176 7.806 19.702 1.00 95.12 167 ILE A N 1
ATOM 1210 C CA . ILE A 1 167 ? -15.782 6.970 20.746 1.00 95.12 167 ILE A CA 1
ATOM 1211 C C . ILE A 1 167 ? -14.707 6.600 21.769 1.00 95.12 167 ILE A C 1
ATOM 1213 O O . ILE A 1 167 ? -14.877 6.886 22.952 1.00 95.12 167 ILE A O 1
ATOM 1217 N N . ASP A 1 168 ? -13.598 6.020 21.304 1.00 93.62 168 ASP A N 1
ATOM 1218 C CA . ASP A 1 168 ? -12.408 5.762 22.112 1.00 93.62 168 ASP A CA 1
ATOM 1219 C C . ASP A 1 168 ? -11.136 5.826 21.249 1.00 93.62 168 ASP A C 1
ATOM 1221 O O . ASP A 1 168 ? -10.872 4.972 20.405 1.00 93.62 168 ASP A O 1
ATOM 1225 N N . ALA A 1 169 ? -10.312 6.847 21.486 1.00 93.88 169 ALA A N 1
ATOM 1226 C CA . ALA A 1 169 ? -9.051 7.054 20.776 1.00 93.88 169 ALA A CA 1
ATOM 1227 C C . ALA A 1 169 ? -7.931 6.088 21.205 1.00 93.88 169 ALA A C 1
ATOM 1229 O O . ALA A 1 169 ? -6.884 6.037 20.558 1.00 93.88 169 ALA A O 1
ATOM 1230 N N . ARG A 1 170 ? -8.101 5.374 22.323 1.00 95.00 170 ARG A N 1
ATOM 1231 C CA . ARG A 1 170 ? -7.116 4.424 22.863 1.00 95.00 170 ARG A CA 1
ATOM 1232 C C . ARG A 1 170 ? -7.479 2.977 22.571 1.00 95.00 170 ARG A C 1
ATOM 1234 O O . ARG A 1 170 ? -6.723 2.090 22.973 1.00 95.00 170 ARG A O 1
ATOM 1241 N N . ASP A 1 171 ? -8.590 2.750 21.877 1.00 96.94 171 ASP A N 1
ATOM 1242 C CA . ASP A 1 171 ? -8.985 1.416 21.472 1.00 96.94 171 ASP A CA 1
ATOM 1243 C C . ASP A 1 171 ? -7.883 0.760 20.626 1.00 96.94 171 ASP A C 1
ATOM 1245 O O . ASP A 1 171 ? -7.312 1.346 19.697 1.00 96.94 171 ASP A O 1
ATOM 1249 N N . ARG A 1 172 ? -7.541 -0.476 20.990 1.00 97.44 172 ARG A N 1
ATOM 1250 C CA . ARG A 1 172 ? -6.413 -1.191 20.394 1.00 97.44 172 ARG A CA 1
ATOM 1251 C C . ARG A 1 172 ? -6.668 -1.516 18.925 1.00 97.44 172 ARG A C 1
ATOM 1253 O O . ARG A 1 172 ? -5.735 -1.433 18.123 1.00 97.44 172 ARG A O 1
ATOM 1260 N N . ASP A 1 173 ? -7.892 -1.901 18.582 1.00 96.69 173 ASP A N 1
ATOM 1261 C CA . ASP A 1 173 ? -8.261 -2.288 17.225 1.00 96.69 173 ASP A CA 1
ATOM 1262 C C . ASP A 1 173 ? -8.273 -1.081 16.288 1.00 96.69 173 ASP A C 1
ATOM 1264 O O . ASP A 1 173 ? -7.782 -1.173 15.158 1.00 96.69 173 ASP A O 1
ATOM 1268 N N . VAL A 1 174 ? -8.719 0.076 16.781 1.00 98.12 174 VAL A N 1
ATOM 1269 C CA . VAL A 1 174 ? -8.622 1.356 16.067 1.00 98.12 174 VAL A CA 1
ATOM 1270 C C . VAL A 1 174 ? -7.164 1.718 15.775 1.00 98.12 174 VAL A C 1
ATOM 1272 O O . VAL A 1 174 ? -6.818 2.000 14.624 1.00 98.12 174 VAL A O 1
ATOM 1275 N N . LEU A 1 175 ? -6.283 1.662 16.782 1.00 98.00 175 LEU A N 1
ATOM 1276 C CA . LEU A 1 175 ? -4.855 1.962 16.610 1.00 98.00 175 LEU A CA 1
ATOM 1277 C C . LEU A 1 175 ? -4.185 1.008 15.612 1.00 98.00 175 LEU A C 1
ATOM 1279 O O . LEU A 1 175 ? -3.405 1.444 14.758 1.00 98.00 175 LEU A O 1
ATOM 1283 N N . GLN A 1 176 ? -4.512 -0.284 15.683 1.00 98.06 176 GLN A N 1
ATOM 1284 C CA . GLN A 1 176 ? -4.004 -1.276 14.742 1.00 98.06 176 GLN A CA 1
ATOM 1285 C C . GLN A 1 176 ? -4.484 -0.985 13.314 1.00 98.06 176 GLN A C 1
ATOM 1287 O O . GLN A 1 176 ? -3.668 -0.921 12.394 1.00 98.06 176 GLN A O 1
ATOM 1292 N N . ALA A 1 177 ? -5.779 -0.729 13.124 1.00 97.75 177 ALA A N 1
ATOM 1293 C CA . ALA A 1 177 ? -6.335 -0.398 11.816 1.00 97.75 177 ALA A CA 1
ATOM 1294 C C . ALA A 1 177 ? -5.754 0.909 11.243 1.00 97.75 177 ALA A C 1
ATOM 1296 O O . ALA A 1 177 ? -5.571 1.036 10.030 1.00 97.75 177 ALA A O 1
ATOM 1297 N N . ARG A 1 178 ? -5.381 1.873 12.095 1.00 97.88 178 ARG A N 1
ATOM 1298 C CA . ARG A 1 178 ? -4.681 3.097 11.673 1.00 97.88 178 ARG A CA 1
ATOM 1299 C C . ARG A 1 178 ? -3.274 2.804 11.150 1.00 97.88 178 ARG A C 1
ATOM 1301 O O . ARG A 1 178 ? -2.857 3.381 10.144 1.00 97.88 178 ARG A O 1
ATOM 1308 N N . SER A 1 179 ? -2.551 1.891 11.798 1.00 97.88 179 SER A N 1
ATOM 1309 C CA . SER A 1 179 ? -1.257 1.410 11.303 1.00 97.88 179 SER A CA 1
ATOM 1310 C C . SER A 1 179 ? -1.407 0.685 9.963 1.00 97.88 179 SER A C 1
ATOM 1312 O O . SER A 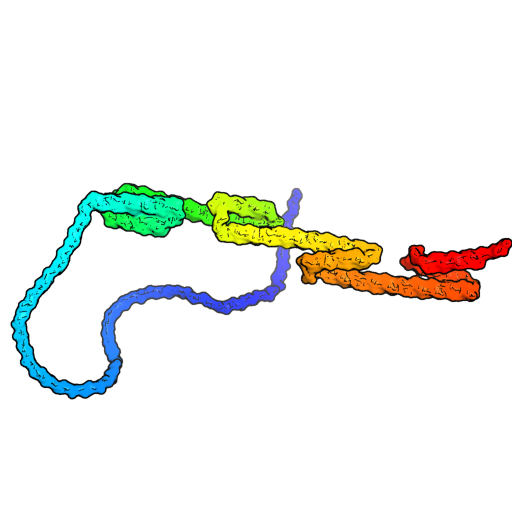1 179 ? -0.668 0.991 9.026 1.00 97.88 179 SER A O 1
ATOM 1314 N N . GLU A 1 180 ? -2.407 -0.192 9.838 1.00 97.62 180 GLU A N 1
ATOM 1315 C CA . GLU A 1 180 ? -2.734 -0.895 8.590 1.00 97.62 180 GLU A CA 1
ATOM 1316 C C . GLU A 1 180 ? -3.027 0.096 7.448 1.00 97.62 180 GLU A C 1
ATOM 1318 O O . GLU A 1 180 ? -2.465 -0.035 6.358 1.00 97.62 180 GLU A O 1
ATOM 1323 N N . LEU A 1 181 ? -3.826 1.142 7.705 1.00 97.94 181 LEU A N 1
ATOM 1324 C CA . LEU A 1 181 ? -4.129 2.201 6.735 1.00 97.94 181 LEU A CA 1
ATOM 1325 C C . LEU A 1 181 ? -2.867 2.928 6.256 1.00 97.94 181 LEU A C 1
ATOM 1327 O O . LEU A 1 181 ? -2.707 3.163 5.057 1.00 97.94 181 LEU A O 1
ATOM 1331 N N . ASN A 1 182 ? -1.975 3.304 7.175 1.00 96.94 182 ASN A N 1
ATOM 1332 C CA . ASN A 1 182 ? -0.748 4.024 6.833 1.00 96.94 182 ASN A CA 1
ATOM 1333 C C . ASN A 1 182 ? 0.192 3.164 5.982 1.00 96.94 182 ASN A C 1
ATOM 1335 O O . ASN A 1 182 ? 0.692 3.638 4.960 1.00 96.94 182 ASN A O 1
ATOM 1339 N N . THR A 1 183 ? 0.364 1.894 6.350 1.00 96.81 183 THR A N 1
ATOM 1340 C CA . THR A 1 183 ? 1.150 0.930 5.571 1.00 96.81 183 THR A CA 1
ATOM 1341 C C . THR A 1 183 ? 0.559 0.732 4.175 1.00 96.81 183 THR A C 1
ATOM 1343 O O . THR A 1 183 ? 1.278 0.834 3.183 1.00 96.81 183 THR A O 1
ATOM 1346 N N . ALA A 1 184 ? -0.757 0.527 4.069 1.00 96.75 184 ALA A N 1
ATOM 1347 C CA . ALA A 1 184 ? -1.429 0.332 2.784 1.00 96.75 184 ALA A CA 1
ATOM 1348 C C . ALA A 1 184 ? -1.339 1.574 1.877 1.00 96.75 184 ALA A C 1
ATOM 1350 O O . ALA A 1 184 ? -1.084 1.460 0.676 1.00 96.75 184 ALA A O 1
ATOM 1351 N N . ARG A 1 185 ? -1.489 2.779 2.446 1.00 95.94 185 ARG A N 1
ATOM 1352 C CA . ARG A 1 185 ? -1.304 4.045 1.717 1.00 95.94 185 ARG A CA 1
ATOM 1353 C C . ARG A 1 185 ? 0.107 4.177 1.163 1.00 95.94 185 ARG A C 1
ATOM 1355 O O . ARG A 1 185 ? 0.255 4.612 0.022 1.00 95.94 185 ARG A O 1
ATOM 1362 N N . GLN A 1 186 ? 1.113 3.840 1.966 1.00 94.19 186 GLN A N 1
ATOM 1363 C CA . GLN A 1 186 ? 2.508 3.928 1.558 1.00 94.19 186 GLN A CA 1
ATOM 1364 C C . GLN A 1 186 ? 2.809 2.935 0.433 1.00 94.19 186 GLN A C 1
ATOM 1366 O O . GLN A 1 186 ? 3.219 3.365 -0.642 1.00 94.19 186 GLN A O 1
ATOM 1371 N N . ALA A 1 187 ? 2.444 1.663 0.608 1.00 92.06 187 ALA A N 1
ATOM 1372 C CA . ALA A 1 187 ? 2.571 0.645 -0.435 1.00 92.06 187 ALA A CA 1
ATOM 1373 C C . ALA A 1 187 ? 1.869 1.064 -1.743 1.00 92.06 187 ALA A C 1
ATOM 1375 O O . ALA A 1 187 ? 2.423 0.944 -2.831 1.00 92.06 187 ALA A O 1
ATOM 1376 N N . GLY A 1 188 ? 0.671 1.652 -1.654 1.00 92.25 188 GLY A N 1
ATOM 1377 C CA . GLY A 1 188 ? -0.053 2.146 -2.827 1.00 92.25 188 GLY A CA 1
ATOM 1378 C C . GLY A 1 188 ? 0.585 3.358 -3.524 1.00 92.25 188 GLY A C 1
ATOM 1379 O O . GLY A 1 188 ? 0.270 3.614 -4.688 1.00 92.25 188 GLY A O 1
ATOM 1380 N N . ARG A 1 189 ? 1.428 4.141 -2.839 1.00 92.69 189 ARG A N 1
ATOM 1381 C CA . ARG A 1 189 ? 2.231 5.217 -3.454 1.00 92.69 189 ARG A CA 1
ATOM 1382 C C . ARG A 1 189 ? 3.485 4.649 -4.100 1.00 92.69 189 ARG A C 1
ATOM 1384 O O . ARG A 1 189 ? 3.816 5.049 -5.212 1.00 92.69 189 ARG A O 1
ATOM 1391 N N . ASP A 1 190 ? 4.131 3.719 -3.413 1.00 94.12 190 ASP A N 1
ATOM 1392 C CA . ASP A 1 190 ? 5.353 3.066 -3.864 1.00 94.12 190 ASP A CA 1
ATOM 1393 C C . ASP A 1 190 ? 5.103 2.272 -5.150 1.00 94.12 190 ASP A C 1
ATOM 1395 O O . ASP A 1 190 ? 5.801 2.504 -6.134 1.00 94.12 190 ASP A O 1
ATOM 1399 N N . ASN A 1 191 ? 4.017 1.491 -5.217 1.00 92.94 191 ASN A N 1
ATOM 1400 C CA . ASN A 1 191 ? 3.610 0.790 -6.442 1.00 92.94 191 ASN A CA 1
ATOM 1401 C C . ASN A 1 191 ? 3.405 1.753 -7.620 1.00 92.94 191 ASN A C 1
ATOM 1403 O O . ASN A 1 191 ? 3.968 1.556 -8.689 1.00 92.94 191 ASN A O 1
ATOM 1407 N N . ARG A 1 192 ? 2.672 2.857 -7.413 1.00 94.19 192 ARG A N 1
ATOM 1408 C CA . ARG A 1 192 ? 2.466 3.870 -8.465 1.00 94.19 192 ARG A CA 1
ATOM 1409 C C . ARG A 1 192 ? 3.770 4.508 -8.931 1.00 94.19 192 ARG A C 1
ATOM 1411 O O . ARG A 1 192 ? 3.900 4.875 -10.095 1.00 94.19 192 ARG A O 1
ATOM 1418 N N . ARG A 1 193 ? 4.726 4.695 -8.023 1.00 95.75 193 ARG A N 1
ATOM 1419 C C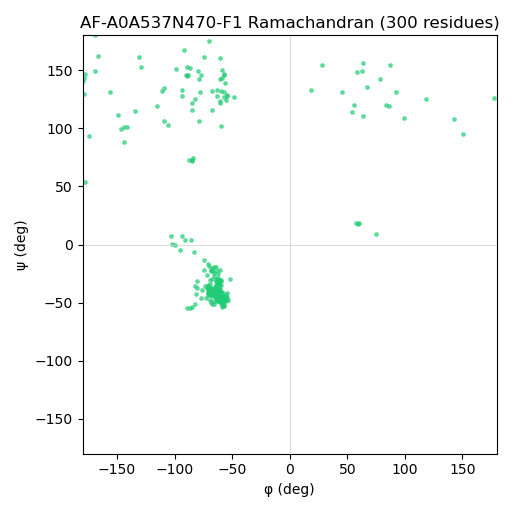A . ARG A 1 193 ? 6.035 5.251 -8.362 1.00 95.75 193 ARG A CA 1
ATOM 1420 C C . ARG A 1 193 ? 6.865 4.252 -9.166 1.00 95.75 193 ARG A C 1
ATOM 1422 O O . ARG A 1 193 ? 7.491 4.669 -10.136 1.00 95.75 193 ARG A O 1
ATOM 1429 N N . VAL A 1 194 ? 6.837 2.970 -8.799 1.00 96.94 194 VAL A N 1
ATOM 1430 C CA . VAL A 1 194 ? 7.449 1.885 -9.581 1.00 96.94 194 VAL A CA 1
ATOM 1431 C C . VAL A 1 194 ? 6.849 1.838 -10.985 1.00 96.94 194 VAL A C 1
ATOM 1433 O O . VAL A 1 194 ? 7.607 1.894 -11.951 1.00 96.94 194 VAL A O 1
ATOM 1436 N N . ASP A 1 195 ? 5.518 1.851 -11.110 1.00 96.19 195 ASP A N 1
ATOM 1437 C CA . ASP A 1 195 ? 4.826 1.832 -12.406 1.00 96.19 195 ASP A CA 1
ATOM 1438 C C . ASP A 1 195 ? 5.287 2.979 -13.320 1.00 96.19 195 ASP A C 1
ATOM 1440 O O . ASP A 1 195 ? 5.621 2.761 -14.487 1.00 96.19 195 ASP A O 1
ATOM 1444 N N . THR A 1 196 ? 5.363 4.202 -12.782 1.00 97.69 196 THR A N 1
ATOM 1445 C CA . THR A 1 196 ? 5.845 5.376 -13.524 1.00 97.69 196 THR A CA 1
ATOM 1446 C C . THR A 1 196 ? 7.303 5.217 -13.955 1.00 97.69 196 THR A C 1
ATOM 1448 O O . THR A 1 196 ? 7.613 5.417 -15.127 1.00 97.69 196 THR A O 1
ATOM 1451 N N . LEU A 1 197 ? 8.200 4.815 -13.046 1.00 97.94 197 LEU A N 1
ATOM 1452 C CA . LEU A 1 197 ? 9.625 4.639 -13.355 1.00 97.94 197 LEU A CA 1
ATOM 1453 C C . LEU A 1 197 ? 9.851 3.559 -14.422 1.00 97.94 197 LEU A C 1
ATOM 1455 O O . LEU A 1 197 ? 10.663 3.745 -15.327 1.00 97.94 197 LEU A O 1
ATOM 1459 N N . VAL A 1 198 ? 9.113 2.448 -14.352 1.00 98.12 198 VAL A N 1
ATOM 1460 C CA . VAL A 1 198 ? 9.176 1.368 -15.346 1.00 98.12 198 VAL A CA 1
ATOM 1461 C C . VAL A 1 198 ? 8.648 1.840 -16.703 1.00 98.12 198 VAL A C 1
ATOM 1463 O O . VAL A 1 198 ? 9.262 1.553 -17.733 1.00 98.12 198 VAL A O 1
ATOM 1466 N N . ALA A 1 199 ? 7.544 2.593 -16.732 1.00 98.00 199 ALA A N 1
ATOM 1467 C CA . ALA A 1 199 ? 7.009 3.164 -17.968 1.00 98.00 199 ALA A CA 1
ATOM 1468 C C . ALA A 1 199 ? 7.991 4.157 -18.617 1.00 98.00 199 ALA A C 1
ATOM 1470 O O . ALA A 1 199 ? 8.234 4.095 -19.825 1.00 98.00 199 ALA A O 1
ATOM 1471 N N . GLU A 1 200 ? 8.610 5.033 -17.823 1.00 98.12 200 GLU A N 1
ATOM 1472 C CA . GLU A 1 200 ? 9.638 5.965 -18.293 1.00 98.12 200 GLU A CA 1
ATOM 1473 C C . GLU A 1 200 ? 10.885 5.234 -18.804 1.00 98.12 200 GLU A C 1
ATOM 1475 O O . GLU A 1 200 ? 11.413 5.590 -19.862 1.00 98.12 200 GLU A O 1
ATOM 1480 N N . ALA A 1 201 ? 11.325 4.180 -18.106 1.00 98.25 201 ALA A N 1
ATOM 1481 C CA . ALA A 1 201 ? 12.456 3.357 -18.521 1.00 98.25 201 ALA A CA 1
ATOM 1482 C C . ALA A 1 201 ? 12.192 2.683 -19.871 1.00 98.25 201 ALA A C 1
ATOM 1484 O O . ALA A 1 201 ? 13.037 2.751 -20.760 1.00 98.25 201 ALA A O 1
ATOM 1485 N N . ARG A 1 202 ? 10.998 2.112 -20.071 1.00 97.81 202 ARG A N 1
ATOM 1486 C CA . ARG A 1 202 ? 10.573 1.556 -21.368 1.00 97.81 202 ARG A CA 1
ATOM 1487 C C . ARG A 1 202 ? 10.558 2.607 -22.472 1.00 97.81 202 ARG A C 1
ATOM 1489 O O . ARG A 1 202 ? 11.028 2.345 -23.577 1.00 97.81 202 ARG A O 1
ATOM 1496 N N . GLY A 1 203 ? 10.097 3.818 -22.165 1.00 97.88 203 GLY A N 1
ATOM 1497 C CA . GLY A 1 203 ? 10.186 4.948 -23.086 1.00 97.88 203 GLY A CA 1
ATOM 1498 C C . GLY A 1 203 ? 11.631 5.316 -23.443 1.00 97.88 203 GLY A C 1
ATOM 1499 O O . GLY A 1 203 ? 11.909 5.644 -24.593 1.00 97.88 203 GLY A O 1
ATOM 1500 N N . ALA A 1 204 ? 12.559 5.253 -22.487 1.00 97.44 204 ALA A N 1
ATOM 1501 C CA . ALA A 1 204 ? 13.981 5.490 -22.732 1.00 97.44 204 ALA A CA 1
ATOM 1502 C C . ALA A 1 204 ? 14.624 4.370 -23.569 1.00 97.44 204 ALA A C 1
ATOM 1504 O O . ALA A 1 204 ? 15.356 4.677 -24.507 1.00 97.44 204 ALA A O 1
ATOM 1505 N N . ILE A 1 205 ? 14.280 3.101 -23.313 1.00 95.94 205 ILE A N 1
ATOM 1506 C CA . ILE A 1 205 ? 14.694 1.948 -24.134 1.00 95.94 205 ILE A CA 1
ATOM 1507 C C . ILE A 1 205 ? 14.258 2.144 -25.588 1.00 95.94 205 ILE A C 1
ATOM 1509 O O . ILE A 1 205 ? 15.078 2.008 -26.489 1.00 95.94 205 ILE A O 1
ATOM 1513 N N . ALA A 1 206 ? 12.999 2.532 -25.816 1.00 94.56 206 ALA A N 1
ATOM 1514 C CA . ALA A 1 206 ? 12.468 2.776 -27.159 1.00 94.56 206 ALA A CA 1
ATOM 1515 C C . ALA A 1 206 ? 13.170 3.931 -27.898 1.00 94.56 206 ALA A C 1
ATOM 1517 O O . ALA A 1 206 ? 13.147 3.991 -29.122 1.00 94.56 206 ALA A O 1
ATOM 1518 N N . ARG A 1 207 ? 13.797 4.857 -27.163 1.00 93.25 207 ARG A N 1
ATOM 1519 C CA . ARG A 1 207 ? 14.612 5.947 -27.720 1.00 93.25 207 ARG A CA 1
ATOM 1520 C C . ARG A 1 207 ? 16.103 5.602 -27.802 1.00 93.25 207 ARG A C 1
ATOM 1522 O O . ARG A 1 207 ? 16.895 6.494 -28.085 1.00 93.25 207 ARG A O 1
ATOM 1529 N N . HIS A 1 208 ? 16.483 4.355 -27.514 1.00 90.69 208 HIS A N 1
ATOM 1530 C CA . HIS A 1 208 ? 17.871 3.896 -27.383 1.00 90.69 208 HIS A CA 1
ATOM 1531 C C . HIS A 1 208 ? 18.691 4.658 -26.317 1.00 90.69 208 HIS A C 1
ATOM 1533 O O . HIS A 1 208 ? 19.917 4.571 -26.278 1.00 90.69 208 HIS A O 1
ATOM 1539 N N . ASP A 1 209 ? 18.033 5.361 -25.384 1.00 95.12 209 ASP A N 1
ATOM 1540 C CA . ASP A 1 209 ? 18.685 6.000 -24.235 1.00 95.12 209 ASP A CA 1
ATOM 1541 C C . ASP A 1 209 ? 18.841 4.989 -23.092 1.00 95.12 209 ASP A C 1
ATOM 1543 O O . ASP A 1 209 ? 18.160 5.010 -22.058 1.00 95.12 209 ASP A O 1
ATOM 1547 N N . PHE A 1 210 ? 19.759 4.050 -23.302 1.00 94.75 210 PHE A N 1
ATOM 1548 C CA . PHE A 1 210 ? 19.988 2.944 -22.381 1.00 94.75 210 PHE A CA 1
ATOM 1549 C C . PHE A 1 210 ? 20.582 3.373 -21.035 1.00 94.75 210 PHE A C 1
ATOM 1551 O O . PHE A 1 210 ? 20.498 2.613 -20.067 1.00 94.75 210 PHE A O 1
ATOM 1558 N N . ALA A 1 211 ? 21.197 4.557 -20.961 1.00 95.62 211 ALA A N 1
ATOM 1559 C CA . ALA A 1 211 ? 21.761 5.105 -19.731 1.00 95.62 211 ALA A CA 1
ATOM 1560 C C . ALA A 1 211 ? 20.680 5.751 -18.855 1.00 95.62 211 ALA A C 1
ATOM 1562 O O . ALA A 1 211 ? 20.737 5.654 -17.627 1.00 95.62 211 ALA A O 1
ATOM 1563 N N . ALA A 1 212 ? 19.690 6.425 -19.450 1.00 97.19 212 ALA A N 1
ATOM 1564 C CA . ALA A 1 212 ? 18.516 6.878 -18.708 1.00 97.19 212 ALA A CA 1
ATOM 1565 C C . ALA A 1 212 ? 17.658 5.695 -18.242 1.00 97.19 212 ALA A C 1
ATOM 1567 O O . ALA A 1 212 ? 17.286 5.652 -17.070 1.00 97.19 212 ALA A O 1
ATOM 1568 N N . ALA A 1 213 ? 17.415 4.711 -19.116 1.00 97.56 213 ALA A N 1
ATOM 1569 C CA . ALA A 1 213 ? 16.654 3.510 -18.771 1.00 97.56 213 ALA A CA 1
ATOM 1570 C C . ALA A 1 213 ? 17.246 2.767 -17.562 1.00 97.56 213 ALA A C 1
ATOM 1572 O O . ALA A 1 213 ? 16.523 2.424 -16.631 1.00 97.56 213 ALA A O 1
ATOM 1573 N N . ASP A 1 214 ? 18.567 2.571 -17.538 1.00 97.88 214 ASP A N 1
ATOM 1574 C CA . ASP A 1 214 ? 19.250 1.896 -16.430 1.00 97.88 214 ASP A CA 1
ATOM 1575 C C . ASP A 1 214 ? 19.084 2.639 -15.099 1.00 97.88 214 ASP A C 1
ATOM 1577 O O . ASP A 1 214 ? 18.707 2.038 -14.095 1.00 97.88 214 ASP A O 1
ATOM 1581 N N . ARG A 1 215 ? 19.277 3.965 -15.107 1.00 98.19 215 ARG A N 1
ATOM 1582 C CA . ARG A 1 215 ? 19.103 4.810 -13.916 1.00 98.19 215 ARG A CA 1
ATOM 1583 C C . ARG A 1 215 ? 17.679 4.745 -13.366 1.00 98.19 215 ARG A C 1
ATOM 1585 O O . ARG A 1 215 ? 17.510 4.667 -12.151 1.00 98.19 215 ARG A O 1
ATOM 1592 N N . LEU A 1 216 ? 16.674 4.771 -14.239 1.00 98.19 216 LEU A N 1
ATOM 1593 C CA . LEU A 1 216 ? 15.264 4.675 -13.850 1.00 98.19 216 LEU A CA 1
ATOM 1594 C C . LEU A 1 216 ? 14.941 3.309 -13.230 1.00 98.19 216 LEU A C 1
ATOM 1596 O O . LEU A 1 216 ? 14.291 3.251 -12.188 1.00 98.19 216 LEU A O 1
ATOM 1600 N N . LEU A 1 217 ? 15.453 2.217 -13.809 1.00 97.62 217 LEU A N 1
ATOM 1601 C CA . LEU A 1 217 ? 15.254 0.870 -13.263 1.00 97.62 217 LEU A CA 1
ATOM 1602 C C . LEU A 1 217 ? 15.967 0.676 -11.920 1.00 97.62 217 LEU A C 1
ATOM 1604 O O . LEU A 1 217 ? 15.376 0.101 -11.014 1.00 97.62 217 LEU A O 1
ATOM 1608 N N . VAL A 1 218 ? 17.171 1.229 -11.736 1.00 97.88 218 VAL A N 1
ATOM 1609 C CA . VAL A 1 218 ? 17.848 1.234 -10.424 1.00 97.88 218 VAL A CA 1
ATOM 1610 C C . VAL A 1 218 ? 17.017 1.979 -9.373 1.00 97.88 218 VAL A C 1
ATOM 1612 O O . VAL A 1 218 ? 16.907 1.522 -8.238 1.00 97.88 218 VAL A O 1
ATOM 1615 N N . GLN A 1 219 ? 16.409 3.117 -9.726 1.00 97.12 219 GLN A N 1
ATOM 1616 C CA . GLN A 1 219 ? 15.529 3.844 -8.801 1.00 97.12 219 GLN A CA 1
ATOM 1617 C C . GLN A 1 219 ? 14.272 3.044 -8.448 1.00 97.12 219 GLN A C 1
ATOM 1619 O O . GLN A 1 219 ? 13.828 3.094 -7.303 1.00 97.12 219 GLN A O 1
ATOM 1624 N N . ALA A 1 220 ? 13.705 2.301 -9.400 1.00 96.88 220 ALA A N 1
ATOM 1625 C CA . ALA A 1 220 ? 12.555 1.442 -9.142 1.00 96.88 220 ALA A CA 1
ATOM 1626 C C . ALA A 1 220 ? 12.928 0.264 -8.218 1.00 96.88 220 ALA A C 1
ATOM 1628 O O . ALA A 1 220 ? 12.192 -0.038 -7.281 1.00 96.88 220 ALA A O 1
ATOM 1629 N N . GLU A 1 221 ? 14.101 -0.348 -8.410 1.00 96.12 221 GLU A N 1
ATOM 1630 C CA . GLU A 1 221 ? 14.609 -1.450 -7.572 1.00 96.12 221 GLU A CA 1
ATOM 1631 C C . GLU A 1 221 ? 14.863 -1.037 -6.118 1.00 96.12 221 GLU A C 1
ATOM 1633 O O . GLU A 1 221 ? 14.742 -1.859 -5.211 1.00 96.12 221 GLU A O 1
ATOM 1638 N N . GLN A 1 222 ? 15.197 0.234 -5.877 1.00 96.12 222 GLN A N 1
ATOM 1639 C CA . GLN A 1 222 ? 15.320 0.773 -4.518 1.00 96.12 222 GLN A CA 1
ATOM 1640 C C . GLN A 1 222 ? 13.981 0.803 -3.773 1.00 96.12 222 GLN A C 1
ATOM 1642 O O . GLN A 1 222 ? 13.978 0.815 -2.543 1.00 96.12 222 GLN A O 1
ATOM 1647 N N . ILE A 1 223 ? 12.862 0.842 -4.501 1.00 94.69 223 ILE A N 1
ATOM 1648 C CA . ILE A 1 223 ? 11.514 0.813 -3.931 1.00 94.69 223 ILE A CA 1
ATOM 1649 C C . ILE A 1 223 ? 11.091 -0.640 -3.701 1.00 94.69 223 ILE A C 1
ATOM 1651 O O . ILE A 1 223 ? 10.748 -1.003 -2.578 1.00 94.69 223 ILE A O 1
ATOM 1655 N N . ASP A 1 224 ? 11.162 -1.477 -4.740 1.00 92.00 224 ASP A N 1
ATOM 1656 C CA . ASP A 1 224 ? 10.902 -2.915 -4.633 1.00 92.00 224 ASP A CA 1
ATOM 1657 C C . ASP A 1 224 ? 11.777 -3.725 -5.599 1.00 92.00 224 ASP A C 1
ATOM 1659 O O . ASP A 1 224 ? 11.466 -3.903 -6.773 1.00 92.00 224 ASP A O 1
ATOM 1663 N N . ALA A 1 225 ? 12.868 -4.292 -5.087 1.00 90.69 225 ALA A N 1
ATOM 1664 C CA . ALA A 1 225 ? 13.791 -5.107 -5.876 1.00 90.69 225 ALA A CA 1
ATOM 1665 C C . ALA A 1 225 ? 13.171 -6.405 -6.439 1.00 90.69 225 ALA A C 1
ATOM 1667 O O . ALA A 1 225 ? 13.738 -7.017 -7.351 1.00 90.69 225 ALA A O 1
ATOM 1668 N N . ARG A 1 226 ? 12.048 -6.873 -5.877 1.00 92.56 226 ARG A N 1
ATOM 1669 C CA . ARG A 1 226 ? 11.405 -8.143 -6.253 1.00 92.56 226 ARG A CA 1
ATOM 1670 C C . ARG A 1 226 ? 10.228 -7.957 -7.204 1.00 92.56 226 ARG A C 1
ATOM 1672 O O . ARG A 1 226 ? 9.636 -8.961 -7.613 1.00 92.56 226 ARG A O 1
ATOM 1679 N N . ASP A 1 227 ? 9.908 -6.723 -7.577 1.00 94.50 227 ASP A N 1
ATOM 1680 C CA . ASP A 1 227 ? 8.812 -6.453 -8.493 1.00 94.50 227 ASP A CA 1
ATOM 1681 C C . ASP A 1 227 ? 9.078 -7.081 -9.875 1.00 94.50 227 ASP A C 1
ATOM 1683 O O . ASP A 1 227 ? 10.130 -6.906 -10.499 1.00 94.50 227 ASP A O 1
ATOM 1687 N N . ARG A 1 228 ? 8.107 -7.855 -10.372 1.00 95.25 228 ARG A N 1
ATOM 1688 C CA . ARG A 1 228 ? 8.250 -8.591 -11.638 1.00 95.25 228 ARG A CA 1
ATOM 1689 C C . ARG A 1 228 ? 8.284 -7.675 -12.857 1.00 95.25 228 ARG A C 1
ATOM 1691 O O . ARG A 1 228 ? 8.914 -8.039 -13.848 1.00 95.25 228 ARG A O 1
ATOM 1698 N N . THR A 1 229 ? 7.610 -6.530 -12.814 1.00 95.12 229 THR A N 1
ATOM 1699 C CA . THR A 1 229 ? 7.572 -5.579 -13.932 1.00 95.12 229 THR A CA 1
ATOM 1700 C C . THR A 1 229 ? 8.935 -4.925 -14.135 1.00 95.12 229 THR A C 1
ATOM 1702 O O . THR A 1 229 ? 9.383 -4.791 -15.274 1.00 95.12 229 THR A O 1
ATOM 1705 N N . ILE A 1 230 ? 9.650 -4.640 -13.043 1.00 97.06 230 ILE A N 1
ATOM 1706 C CA . ILE A 1 230 ? 11.035 -4.160 -13.077 1.00 97.06 230 ILE A CA 1
ATOM 1707 C C . ILE A 1 230 ? 11.947 -5.215 -13.709 1.00 97.06 230 ILE A C 1
ATOM 1709 O O . ILE A 1 230 ? 12.710 -4.907 -14.624 1.00 97.06 230 ILE A O 1
ATOM 1713 N N . GLN A 1 231 ? 11.840 -6.476 -13.275 1.00 96.00 231 GLN A N 1
ATOM 1714 C CA . GLN A 1 231 ? 12.655 -7.573 -13.816 1.00 96.00 231 GLN A CA 1
ATOM 1715 C C . GLN A 1 231 ? 12.400 -7.804 -15.316 1.00 96.00 231 GLN A C 1
ATOM 1717 O O . GLN A 1 231 ? 13.332 -8.056 -16.082 1.00 96.00 231 GLN A O 1
ATOM 1722 N N . GLN A 1 232 ? 11.150 -7.665 -15.767 1.00 96.25 232 GLN A N 1
ATOM 1723 C CA . GLN A 1 232 ? 10.812 -7.703 -17.193 1.00 96.25 232 GLN A CA 1
ATOM 1724 C C . GLN A 1 232 ? 11.461 -6.546 -17.959 1.00 96.25 232 GLN A C 1
ATOM 1726 O O . GLN A 1 232 ? 12.125 -6.780 -18.967 1.00 96.25 232 GLN A O 1
ATOM 1731 N N . ALA A 1 233 ? 11.350 -5.315 -17.457 1.00 96.31 233 ALA A N 1
ATOM 1732 C CA . ALA A 1 233 ? 11.963 -4.149 -18.088 1.00 96.31 233 ALA A CA 1
ATOM 1733 C C . ALA A 1 233 ? 13.504 -4.231 -18.119 1.00 96.31 233 ALA A C 1
ATOM 1735 O O . ALA A 1 233 ? 14.135 -3.778 -19.073 1.00 96.31 233 ALA A O 1
ATOM 1736 N N . ARG A 1 234 ? 14.128 -4.874 -17.123 1.00 96.69 234 ARG A N 1
ATOM 1737 C CA . ARG A 1 234 ? 15.565 -5.198 -17.130 1.00 96.69 234 ARG A CA 1
ATOM 1738 C C . ARG A 1 234 ? 15.939 -6.143 -18.270 1.00 96.69 234 ARG A C 1
ATOM 1740 O O . ARG A 1 234 ? 16.927 -5.898 -18.962 1.00 96.69 234 ARG A O 1
ATOM 1747 N N . ALA A 1 235 ? 15.153 -7.194 -18.485 1.00 96.75 235 ALA A N 1
ATOM 1748 C CA . ALA A 1 235 ? 15.364 -8.113 -19.600 1.00 96.75 235 ALA A CA 1
ATOM 1749 C C . ALA A 1 235 ? 15.157 -7.416 -20.958 1.00 96.75 235 ALA A C 1
ATOM 1751 O O . ALA A 1 235 ? 15.946 -7.617 -21.880 1.00 96.75 235 ALA A O 1
ATOM 1752 N N . GLU A 1 236 ? 14.143 -6.552 -21.069 1.00 96.12 236 GLU A N 1
ATOM 1753 C CA . GLU A 1 236 ? 13.905 -5.714 -22.252 1.00 96.12 236 GLU A CA 1
ATOM 1754 C C . GLU A 1 236 ? 15.113 -4.809 -22.549 1.00 96.12 236 GLU A C 1
ATOM 1756 O O . GLU A 1 236 ? 15.600 -4.798 -23.679 1.00 96.12 236 GLU A O 1
ATOM 1761 N N . LEU A 1 237 ? 15.657 -4.119 -21.538 1.00 97.00 237 LEU A N 1
ATOM 1762 C CA . LEU A 1 237 ? 16.852 -3.278 -21.676 1.00 97.00 237 LEU A CA 1
ATOM 1763 C C . LEU A 1 237 ? 18.068 -4.080 -22.157 1.00 97.00 237 LEU A C 1
ATOM 1765 O O . LEU A 1 237 ? 18.787 -3.632 -23.050 1.00 97.00 237 LEU A O 1
ATOM 1769 N N . ALA A 1 238 ? 18.308 -5.258 -21.578 1.00 96.31 238 ALA A N 1
ATOM 1770 C CA . ALA A 1 238 ? 19.420 -6.118 -21.977 1.00 96.31 238 ALA A CA 1
ATOM 1771 C C . ALA A 1 238 ? 19.289 -6.568 -23.442 1.00 96.31 238 ALA A C 1
ATOM 1773 O O . ALA A 1 238 ? 20.253 -6.494 -24.203 1.00 96.31 238 ALA A O 1
ATOM 1774 N N . ASN A 1 239 ? 18.085 -6.969 -23.857 1.00 95.69 239 ASN A N 1
ATOM 1775 C CA . ASN A 1 239 ? 17.812 -7.363 -25.237 1.00 95.69 239 ASN A CA 1
ATOM 1776 C C . ASN A 1 239 ? 17.971 -6.191 -26.214 1.00 95.69 239 ASN A C 1
ATOM 1778 O O . ASN A 1 239 ? 18.567 -6.367 -27.275 1.00 95.69 239 ASN A O 1
ATOM 1782 N N . ALA A 1 240 ? 17.486 -5.002 -25.851 1.00 94.31 240 ALA A N 1
ATOM 1783 C CA . ALA A 1 240 ? 17.594 -3.808 -26.683 1.00 94.31 240 ALA A CA 1
ATOM 1784 C C . ALA A 1 240 ? 19.052 -3.355 -26.865 1.00 94.31 240 ALA A C 1
ATOM 1786 O O . ALA A 1 240 ? 19.439 -2.987 -27.971 1.00 94.31 240 ALA A O 1
ATOM 1787 N N . ARG A 1 241 ? 19.889 -3.454 -25.820 1.00 94.12 241 ARG A N 1
ATOM 1788 C CA . ARG A 1 241 ? 21.337 -3.196 -25.932 1.00 94.12 241 ARG A CA 1
ATOM 1789 C C . ARG A 1 241 ? 22.005 -4.153 -26.913 1.00 94.12 241 ARG A C 1
ATOM 1791 O O . ARG A 1 241 ? 22.695 -3.707 -27.818 1.00 94.12 241 ARG A O 1
ATOM 1798 N N . LEU A 1 242 ? 21.731 -5.454 -26.792 1.00 93.00 242 LEU A N 1
ATOM 1799 C CA . LEU A 1 242 ? 22.277 -6.456 -27.713 1.00 93.00 242 LEU A CA 1
ATOM 1800 C C . LEU A 1 242 ? 21.835 -6.228 -29.165 1.00 93.00 242 LEU A C 1
ATOM 1802 O O . LEU A 1 242 ? 22.590 -6.532 -30.086 1.00 93.00 242 LEU A O 1
ATOM 1806 N N . GLN A 1 243 ? 20.610 -5.746 -29.383 1.00 90.19 243 GLN A N 1
ATOM 1807 C CA . GLN A 1 243 ? 20.127 -5.384 -30.716 1.00 90.19 243 GLN A CA 1
ATOM 1808 C C . GLN A 1 243 ? 20.862 -4.154 -31.254 1.00 90.19 243 GLN A C 1
ATOM 1810 O O . GLN A 1 243 ? 21.424 -4.244 -32.342 1.00 90.19 243 GLN A O 1
ATOM 1815 N N . GLY A 1 244 ? 20.954 -3.080 -30.465 1.00 88.88 244 GLY A N 1
ATOM 1816 C CA . GLY A 1 244 ? 21.692 -1.874 -30.847 1.00 88.88 244 GLY A CA 1
ATOM 1817 C C . GLY A 1 244 ? 23.167 -2.151 -31.153 1.00 88.88 244 GLY A C 1
ATOM 1818 O O . GLY A 1 244 ? 23.685 -1.689 -32.163 1.00 88.88 244 GLY A O 1
ATOM 1819 N N . ASP A 1 245 ? 23.835 -2.992 -30.359 1.00 89.94 245 ASP A N 1
ATOM 1820 C CA . ASP A 1 245 ? 25.232 -3.374 -30.609 1.00 89.94 245 ASP A CA 1
ATOM 1821 C C . ASP A 1 245 ? 25.399 -4.130 -31.940 1.00 89.94 245 ASP A C 1
ATOM 1823 O O . ASP A 1 245 ? 26.373 -3.922 -32.664 1.00 89.94 245 ASP A O 1
ATOM 1827 N N . ARG A 1 246 ? 24.443 -5.000 -32.297 1.00 90.75 246 ARG A N 1
ATOM 1828 C CA . ARG A 1 246 ? 24.451 -5.719 -33.585 1.00 90.75 246 ARG A CA 1
ATOM 1829 C C . ARG A 1 246 ? 24.168 -4.795 -34.761 1.00 90.75 246 ARG A C 1
ATOM 1831 O O . ARG A 1 246 ? 24.753 -4.981 -35.826 1.00 90.75 246 ARG A O 1
ATOM 1838 N N . GLU A 1 247 ? 23.257 -3.845 -34.587 1.00 89.88 247 GLU A N 1
ATOM 1839 C CA . GLU A 1 247 ? 22.948 -2.825 -35.590 1.00 89.88 247 GLU A CA 1
ATOM 1840 C C . GLU A 1 247 ? 24.181 -1.962 -35.860 1.00 89.88 247 GLU A C 1
ATOM 1842 O O . GLU A 1 247 ? 24.584 -1.851 -37.017 1.00 89.88 247 GLU A O 1
ATOM 1847 N N . ASN A 1 248 ? 24.865 -1.499 -34.810 1.00 89.38 248 ASN A N 1
ATOM 1848 C CA . ASN A 1 248 ? 26.117 -0.747 -34.923 1.00 89.38 248 ASN A CA 1
ATOM 1849 C C . ASN A 1 248 ? 27.204 -1.550 -35.655 1.00 89.38 248 ASN A C 1
ATOM 1851 O O . ASN A 1 248 ? 27.757 -1.083 -36.644 1.00 89.38 248 ASN A O 1
ATOM 1855 N N . GLN A 1 249 ? 27.442 -2.809 -35.269 1.00 92.06 249 GLN A N 1
ATOM 1856 C CA . GLN A 1 249 ? 28.413 -3.673 -35.962 1.00 92.06 249 GLN A CA 1
ATOM 1857 C C . GLN A 1 249 ? 28.077 -3.882 -37.445 1.00 92.06 249 GLN A C 1
ATOM 1859 O O . GLN A 1 249 ? 28.967 -4.025 -38.294 1.00 92.06 249 GLN A O 1
ATOM 1864 N N . ARG A 1 250 ? 26.783 -3.938 -37.776 1.00 93.69 250 ARG A N 1
ATOM 1865 C CA . ARG A 1 250 ? 26.324 -4.061 -39.159 1.00 93.69 250 ARG A CA 1
ATOM 1866 C C . ARG A 1 250 ? 26.585 -2.774 -39.937 1.00 93.69 250 ARG A C 1
ATOM 1868 O O . ARG A 1 250 ? 27.059 -2.875 -41.067 1.00 93.69 250 ARG A O 1
ATOM 1875 N N . VAL A 1 251 ? 26.323 -1.610 -39.343 1.00 94.25 251 VAL A N 1
ATOM 1876 C CA . VAL A 1 251 ? 26.670 -0.301 -39.917 1.00 94.25 251 VAL A CA 1
ATOM 1877 C C . VAL A 1 251 ? 28.178 -0.218 -40.163 1.00 94.25 251 VAL A C 1
ATOM 1879 O O . VAL A 1 251 ? 28.578 0.007 -41.304 1.00 94.25 251 VAL A O 1
ATOM 1882 N N . ASP A 1 252 ? 29.009 -0.542 -39.169 1.00 94.19 252 ASP A N 1
ATOM 1883 C CA . ASP A 1 252 ? 30.476 -0.541 -39.290 1.00 94.19 252 ASP A CA 1
ATOM 1884 C C . ASP A 1 252 ? 30.957 -1.409 -40.461 1.00 94.19 252 ASP A C 1
ATOM 1886 O O . ASP A 1 252 ? 31.800 -1.009 -41.271 1.00 94.19 252 ASP A O 1
ATOM 1890 N N . THR A 1 253 ? 30.384 -2.609 -40.587 1.00 96.38 253 THR A N 1
ATOM 1891 C CA . THR A 1 253 ? 30.721 -3.547 -41.664 1.00 96.38 253 THR A CA 1
ATOM 1892 C C . THR A 1 253 ? 30.326 -2.994 -43.035 1.00 96.38 253 THR A C 1
ATOM 1894 O O . THR A 1 253 ? 31.113 -3.085 -43.980 1.00 96.38 253 THR A O 1
ATOM 1897 N N . LEU A 1 254 ? 29.131 -2.407 -43.159 1.00 96.75 254 LEU A N 1
ATOM 1898 C CA . LEU A 1 254 ? 28.653 -1.801 -44.405 1.00 96.75 254 LEU A CA 1
ATOM 1899 C C . LEU A 1 254 ? 29.518 -0.601 -44.812 1.00 96.75 254 LEU A C 1
ATOM 1901 O O . LEU A 1 254 ? 29.911 -0.504 -45.976 1.00 96.75 254 LEU A O 1
ATOM 1905 N N . VAL A 1 255 ? 29.888 0.261 -43.861 1.00 96.62 255 VAL A N 1
ATOM 1906 C CA . VAL A 1 255 ? 30.770 1.413 -44.101 1.00 96.62 255 VAL A CA 1
ATOM 1907 C C . VAL A 1 255 ? 32.162 0.959 -44.545 1.00 96.62 255 VAL A C 1
ATOM 1909 O O . VAL A 1 255 ? 32.705 1.486 -45.520 1.00 96.62 255 VAL A O 1
ATOM 1912 N N . ALA A 1 256 ? 32.740 -0.054 -43.892 1.00 96.25 256 ALA A N 1
ATOM 1913 C CA . ALA A 1 256 ? 34.039 -0.605 -44.279 1.00 96.25 256 ALA A CA 1
ATOM 1914 C C . ALA A 1 256 ? 34.019 -1.196 -45.701 1.00 96.25 256 ALA A C 1
ATOM 1916 O O . ALA A 1 256 ? 34.934 -0.955 -46.495 1.00 96.25 256 ALA A O 1
ATOM 1917 N N . GLN A 1 257 ? 32.959 -1.931 -46.052 1.00 96.44 257 GLN A N 1
ATOM 1918 C CA . GLN A 1 257 ? 32.770 -2.472 -47.400 1.00 96.44 257 GLN A CA 1
ATOM 1919 C C . GLN A 1 257 ? 32.576 -1.362 -48.442 1.00 96.44 257 GLN A C 1
ATOM 1921 O O . GLN A 1 257 ? 33.168 -1.435 -49.520 1.00 96.44 257 GLN A O 1
ATOM 1926 N N . ALA A 1 258 ? 31.811 -0.315 -48.118 1.00 96.38 258 ALA A N 1
ATOM 1927 C CA . ALA A 1 258 ? 31.613 0.832 -48.997 1.00 96.38 258 ALA A CA 1
ATOM 1928 C C . ALA A 1 258 ? 32.934 1.557 -49.283 1.00 96.38 258 ALA A C 1
ATOM 1930 O O . ALA A 1 258 ? 33.264 1.795 -50.444 1.00 96.38 258 ALA A O 1
ATOM 1931 N N . ARG A 1 259 ? 33.751 1.822 -48.254 1.00 95.12 259 ARG A N 1
ATOM 1932 C CA . ARG A 1 259 ? 35.092 2.414 -48.415 1.00 95.12 259 ARG A CA 1
ATOM 1933 C C . ARG A 1 259 ? 36.009 1.550 -49.285 1.00 95.12 259 ARG A C 1
ATOM 1935 O O . ARG A 1 259 ? 36.715 2.074 -50.147 1.00 95.12 259 ARG A O 1
ATOM 1942 N N . ALA A 1 260 ? 35.967 0.226 -49.125 1.00 95.94 260 ALA A N 1
ATOM 1943 C CA . ALA A 1 260 ? 36.718 -0.689 -49.985 1.00 95.94 260 ALA A CA 1
ATOM 1944 C C . ALA A 1 260 ? 36.237 -0.657 -51.449 1.00 95.94 260 ALA A C 1
ATOM 1946 O O . ALA A 1 260 ? 37.060 -0.746 -52.361 1.00 95.94 260 ALA A O 1
ATOM 1947 N N . ALA A 1 261 ? 34.932 -0.508 -51.690 1.00 95.56 261 ALA A N 1
ATOM 1948 C CA . ALA A 1 261 ? 34.371 -0.348 -53.032 1.00 95.56 261 ALA A CA 1
ATOM 1949 C C . ALA A 1 261 ? 34.770 0.998 -53.667 1.00 95.56 261 ALA A C 1
ATOM 1951 O O . ALA A 1 261 ? 35.195 1.014 -54.823 1.00 95.56 261 ALA A O 1
ATOM 1952 N N . ILE A 1 262 ? 34.760 2.097 -52.897 1.00 93.50 262 ILE A N 1
ATOM 1953 C CA . ILE A 1 262 ? 35.275 3.413 -53.326 1.00 93.50 262 ILE A CA 1
ATOM 1954 C C . ILE A 1 262 ? 36.737 3.300 -53.766 1.00 93.50 262 ILE A C 1
ATOM 1956 O O . ILE A 1 262 ? 37.090 3.768 -54.848 1.00 93.50 262 ILE A O 1
ATOM 1960 N N . ALA A 1 263 ? 37.577 2.629 -52.971 1.00 93.75 263 ALA A N 1
ATOM 1961 C CA . ALA A 1 263 ? 38.991 2.423 -53.289 1.00 93.75 263 ALA A CA 1
ATOM 1962 C C . ALA A 1 263 ? 39.214 1.597 -54.570 1.00 93.75 263 ALA A C 1
ATOM 1964 O O . ALA A 1 263 ? 40.244 1.733 -55.225 1.00 93.75 263 ALA A O 1
ATOM 1965 N N . ARG A 1 264 ? 38.247 0.752 -54.942 1.00 95.31 264 ARG A N 1
ATOM 1966 C CA . ARG A 1 264 ? 38.248 -0.036 -56.186 1.00 95.31 264 ARG A CA 1
ATOM 1967 C C . ARG A 1 264 ? 37.567 0.683 -57.355 1.00 95.31 264 ARG A C 1
ATOM 1969 O O . ARG A 1 264 ? 37.438 0.087 -58.419 1.00 95.31 264 ARG A O 1
ATOM 1976 N N . HIS A 1 265 ? 37.129 1.929 -57.164 1.00 93.75 265 HIS A N 1
ATOM 1977 C CA . HIS A 1 265 ? 36.327 2.707 -58.113 1.00 93.75 265 HIS A CA 1
ATOM 1978 C C . HIS A 1 265 ? 34.962 2.079 -58.466 1.00 93.75 265 HIS A C 1
ATOM 1980 O O . HIS A 1 265 ? 34.340 2.466 -59.456 1.00 93.75 265 HIS A O 1
ATOM 1986 N N . ASP A 1 266 ? 34.458 1.148 -57.647 1.00 95.25 266 ASP A N 1
ATOM 1987 C CA . ASP A 1 266 ? 33.111 0.584 -57.784 1.00 95.25 266 ASP A CA 1
ATOM 1988 C C . ASP A 1 266 ? 32.097 1.449 -57.023 1.00 95.25 266 ASP A C 1
ATOM 1990 O O . ASP A 1 266 ? 31.607 1.122 -55.937 1.00 95.25 266 ASP A O 1
ATOM 1994 N N . TYR A 1 267 ? 31.816 2.617 -57.594 1.00 93.62 267 TYR A N 1
ATOM 1995 C CA . TYR A 1 267 ? 30.970 3.621 -56.956 1.00 93.62 267 TYR A CA 1
ATOM 1996 C C . TYR A 1 267 ? 29.507 3.189 -56.837 1.00 93.62 267 TYR A C 1
ATOM 1998 O O . TYR A 1 267 ? 28.834 3.595 -55.896 1.00 93.62 267 TYR A O 1
ATOM 2006 N N . ALA A 1 268 ? 29.017 2.352 -57.757 1.00 93.81 268 ALA A N 1
ATOM 2007 C CA . ALA A 1 268 ? 27.645 1.857 -57.718 1.00 93.81 268 ALA A CA 1
ATOM 2008 C C . ALA A 1 268 ? 27.434 0.858 -56.571 1.00 93.81 268 ALA A C 1
ATOM 2010 O O . ALA A 1 268 ? 26.376 0.865 -55.942 1.00 93.81 268 ALA A O 1
ATOM 2011 N N . ALA A 1 269 ? 28.422 0.003 -56.279 1.00 94.94 269 ALA A N 1
ATOM 2012 C CA . ALA A 1 269 ? 28.370 -0.860 -55.102 1.00 94.94 269 ALA A CA 1
ATOM 2013 C C . ALA A 1 269 ? 28.498 -0.055 -53.801 1.00 94.94 269 ALA A C 1
ATOM 2015 O O . ALA A 1 269 ? 27.742 -0.306 -52.862 1.00 94.94 269 ALA A O 1
ATOM 2016 N N . ALA A 1 270 ? 29.407 0.927 -53.758 1.00 95.00 270 ALA A N 1
ATOM 2017 C CA . ALA A 1 270 ? 29.575 1.805 -52.601 1.00 95.00 270 ALA A CA 1
ATOM 2018 C C . ALA A 1 270 ? 28.283 2.558 -52.244 1.00 95.00 270 ALA A C 1
ATOM 2020 O O . ALA A 1 270 ? 27.906 2.591 -51.077 1.00 95.00 270 ALA A O 1
ATOM 2021 N N . ASP A 1 271 ? 27.583 3.101 -53.243 1.00 95.50 271 ASP A N 1
ATOM 2022 C CA . ASP A 1 271 ? 26.336 3.848 -53.048 1.00 95.50 271 ASP A CA 1
ATOM 2023 C C . ASP A 1 271 ? 25.239 2.979 -52.412 1.00 95.50 271 ASP A C 1
ATOM 2025 O O . ASP A 1 271 ? 24.676 3.343 -51.384 1.00 95.50 271 ASP A O 1
ATOM 2029 N N . ARG A 1 272 ? 25.030 1.757 -52.926 1.00 96.50 272 ARG A N 1
ATOM 2030 C CA . ARG A 1 272 ? 24.054 0.809 -52.354 1.00 96.50 272 ARG A CA 1
ATOM 2031 C C . ARG A 1 272 ? 24.395 0.392 -50.924 1.00 96.50 272 ARG A C 1
ATOM 2033 O O . ARG A 1 272 ? 23.489 0.177 -50.124 1.00 96.50 272 ARG A O 1
ATOM 2040 N N . LEU A 1 273 ? 25.679 0.203 -50.616 1.00 96.44 273 LEU A N 1
ATOM 2041 C CA . LEU A 1 273 ? 26.125 -0.174 -49.271 1.00 96.44 273 LEU A CA 1
ATOM 2042 C C . LEU A 1 273 ? 25.898 0.967 -48.272 1.00 96.44 273 LEU A C 1
ATOM 2044 O O . LEU A 1 273 ? 25.456 0.709 -47.154 1.00 96.44 273 LEU A O 1
ATOM 2048 N N . LEU A 1 274 ? 26.139 2.215 -48.685 1.00 95.12 274 LEU A N 1
ATOM 2049 C CA . LEU A 1 274 ? 25.859 3.393 -47.863 1.00 95.12 274 LEU A CA 1
ATOM 2050 C C . LEU A 1 274 ? 24.358 3.638 -47.709 1.00 95.12 274 LEU A C 1
ATOM 2052 O O . LEU A 1 274 ? 23.933 3.911 -46.597 1.00 95.12 274 LEU A O 1
ATOM 2056 N N . ASP A 1 275 ? 23.541 3.424 -48.744 1.00 95.81 275 ASP A N 1
ATOM 2057 C CA . ASP A 1 275 ? 22.077 3.469 -48.612 1.00 95.81 275 ASP A CA 1
ATOM 2058 C C . ASP A 1 275 ? 21.571 2.430 -47.596 1.00 95.81 275 ASP A C 1
ATOM 2060 O O . ASP A 1 275 ? 20.680 2.698 -46.792 1.00 95.81 275 ASP A O 1
ATOM 2064 N N . GLN A 1 276 ? 22.138 1.217 -47.606 1.00 94.62 276 GLN A N 1
ATOM 2065 C CA . GLN A 1 276 ? 21.806 0.188 -46.616 1.00 94.62 276 GLN A CA 1
ATOM 2066 C C . GLN A 1 276 ? 22.220 0.590 -45.199 1.00 94.62 276 GLN A C 1
ATOM 2068 O O . GLN A 1 276 ? 21.482 0.292 -44.262 1.00 94.62 276 GLN A O 1
ATOM 2073 N N . ALA A 1 277 ? 23.367 1.253 -45.038 1.00 94.06 277 ALA A N 1
ATOM 2074 C CA . ALA A 1 277 ? 23.826 1.744 -43.743 1.00 94.06 277 ALA A CA 1
ATOM 2075 C C . ALA A 1 277 ? 22.974 2.926 -43.246 1.00 94.06 277 ALA A C 1
ATOM 2077 O O . ALA A 1 277 ? 22.545 2.915 -42.097 1.00 94.06 277 ALA A O 1
ATOM 2078 N N . GLU A 1 278 ? 22.637 3.884 -44.117 1.00 93.56 278 GLU A N 1
ATOM 2079 C CA . GLU A 1 278 ? 21.767 5.032 -43.814 1.00 93.56 278 GLU A CA 1
ATOM 2080 C C . GLU A 1 278 ? 20.341 4.598 -43.436 1.00 93.56 278 GLU A C 1
ATOM 2082 O O . GLU A 1 278 ? 19.705 5.223 -42.590 1.00 93.56 278 GLU A O 1
ATOM 2087 N N . ASN A 1 279 ? 19.841 3.501 -44.017 1.00 93.69 279 ASN A N 1
ATOM 2088 C CA . ASN A 1 279 ? 18.558 2.910 -43.622 1.00 93.69 279 ASN A CA 1
ATOM 2089 C C . ASN A 1 279 ? 18.568 2.327 -42.198 1.00 93.69 279 ASN A C 1
ATOM 2091 O O . ASN A 1 279 ? 17.498 2.158 -41.615 1.00 93.69 279 ASN A O 1
ATOM 2095 N N . ILE A 1 280 ? 19.743 1.982 -41.661 1.00 89.12 280 ILE A N 1
ATOM 2096 C CA . ILE A 1 280 ? 19.903 1.492 -40.285 1.00 89.12 280 ILE A CA 1
ATOM 2097 C C . ILE A 1 280 ? 20.136 2.682 -39.350 1.00 89.12 280 ILE A C 1
ATOM 2099 O O . ILE A 1 280 ? 19.377 2.864 -38.403 1.00 89.12 280 ILE A O 1
ATOM 2103 N N . ASP A 1 281 ? 21.133 3.519 -39.647 1.00 87.12 281 ASP A N 1
ATOM 2104 C CA . ASP A 1 281 ? 21.382 4.770 -38.931 1.00 87.12 281 ASP A CA 1
ATOM 2105 C C . ASP A 1 281 ? 21.891 5.872 -39.875 1.00 87.12 281 ASP A C 1
ATOM 2107 O O . ASP A 1 281 ? 23.068 5.956 -40.226 1.00 87.12 281 ASP A O 1
ATOM 2111 N N . ALA A 1 282 ? 20.991 6.779 -40.255 1.00 86.44 282 ALA A N 1
ATOM 2112 C CA . ALA A 1 282 ? 21.312 7.936 -41.091 1.00 86.44 282 ALA A CA 1
ATOM 2113 C C . ALA A 1 282 ? 22.147 9.014 -40.369 1.00 86.44 282 ALA A C 1
ATOM 2115 O O . ALA A 1 282 ? 22.680 9.934 -41.000 1.00 86.44 282 ALA A O 1
ATOM 2116 N N . ARG A 1 283 ? 22.207 8.974 -39.033 1.00 87.44 283 ARG A N 1
ATOM 2117 C CA . ARG A 1 283 ? 22.937 9.953 -38.216 1.00 87.44 283 ARG A CA 1
ATOM 2118 C C . ARG A 1 283 ? 24.335 9.480 -37.852 1.00 87.44 283 ARG A C 1
ATOM 2120 O O . ARG A 1 283 ? 25.079 10.274 -37.273 1.00 87.44 283 ARG A O 1
ATOM 2127 N N . ASP A 1 284 ? 24.689 8.252 -38.213 1.00 91.06 284 ASP A N 1
ATOM 2128 C CA . ASP A 1 284 ? 26.020 7.733 -37.974 1.00 91.06 284 ASP A CA 1
ATOM 2129 C C . ASP A 1 284 ? 27.080 8.590 -38.685 1.00 91.06 284 ASP A C 1
ATOM 2131 O O . ASP A 1 284 ? 26.965 8.972 -39.857 1.00 91.06 284 ASP A O 1
ATOM 2135 N N . ARG A 1 285 ? 28.124 8.943 -37.934 1.00 92.25 285 ARG A N 1
ATOM 2136 C CA . ARG A 1 285 ? 29.156 9.867 -38.405 1.00 92.25 285 ARG A CA 1
ATOM 2137 C C . ARG A 1 285 ? 30.031 9.228 -39.478 1.00 92.25 285 ARG A C 1
ATOM 2139 O O . ARG A 1 285 ? 30.434 9.928 -40.409 1.00 92.25 285 ARG A O 1
ATOM 2146 N N . ASP A 1 286 ? 30.330 7.941 -39.355 1.00 92.00 286 ASP A N 1
ATOM 2147 C CA . ASP A 1 286 ? 31.196 7.230 -40.287 1.00 92.00 286 ASP A CA 1
ATOM 2148 C C . ASP A 1 286 ? 30.474 6.981 -41.614 1.00 92.00 286 ASP A C 1
ATOM 2150 O O . ASP A 1 286 ? 31.079 7.149 -42.678 1.00 92.00 286 ASP A O 1
ATOM 2154 N N . VAL A 1 287 ? 29.164 6.716 -41.570 1.00 94.56 287 VAL A N 1
ATOM 2155 C CA . VAL A 1 287 ? 28.289 6.691 -42.753 1.00 94.56 287 VAL A CA 1
ATOM 2156 C C . VAL A 1 287 ? 28.312 8.040 -43.479 1.00 94.56 287 VAL A C 1
ATOM 2158 O O . VAL A 1 287 ? 28.598 8.092 -44.678 1.00 94.56 287 VAL A O 1
ATOM 2161 N N . GLN A 1 288 ? 28.094 9.152 -42.764 1.00 93.81 288 GLN A N 1
ATOM 2162 C CA . GLN A 1 288 ? 28.115 10.495 -43.365 1.00 93.81 288 GLN A CA 1
ATOM 2163 C C . GLN A 1 288 ? 29.480 10.850 -43.970 1.00 93.81 288 GLN A C 1
ATOM 2165 O O . GLN A 1 288 ? 29.551 11.458 -45.043 1.00 93.81 288 GLN A O 1
ATOM 2170 N N . GLN A 1 289 ? 30.573 10.462 -43.309 1.00 93.94 289 GLN A N 1
ATOM 2171 C CA . GLN A 1 289 ? 31.926 10.666 -43.826 1.00 93.94 289 GLN A CA 1
ATOM 2172 C C . GLN A 1 289 ? 32.182 9.852 -45.095 1.00 93.94 289 GLN A C 1
ATOM 2174 O O . GLN A 1 289 ? 32.630 10.413 -46.094 1.00 93.94 289 GLN A O 1
ATOM 2179 N N . ALA A 1 290 ? 31.846 8.561 -45.096 1.00 92.81 290 ALA A N 1
ATOM 2180 C CA . ALA A 1 290 ? 32.006 7.708 -46.270 1.00 92.81 290 ALA A CA 1
ATOM 2181 C C . ALA A 1 290 ? 31.151 8.193 -47.459 1.00 92.81 290 ALA A C 1
ATOM 2183 O O . ALA A 1 290 ? 31.595 8.150 -48.608 1.00 92.81 290 ALA A O 1
ATOM 2184 N N . ARG A 1 291 ? 29.958 8.746 -47.200 1.00 94.19 291 ARG A N 1
ATOM 2185 C CA . ARG A 1 291 ? 29.122 9.388 -48.228 1.00 94.19 291 ARG A CA 1
ATOM 2186 C C . ARG A 1 291 ? 29.769 10.652 -48.794 1.00 94.19 291 ARG A C 1
ATOM 2188 O O . ARG A 1 291 ? 29.732 10.882 -50.004 1.00 94.19 291 ARG A O 1
ATOM 2195 N N . ALA A 1 292 ? 30.393 11.470 -47.948 1.00 93.19 292 ALA A N 1
ATOM 2196 C CA . ALA A 1 292 ? 31.145 12.640 -48.395 1.00 93.19 292 ALA A CA 1
ATOM 2197 C C . ALA A 1 292 ? 32.362 12.247 -49.255 1.00 93.19 292 ALA A C 1
ATOM 2199 O O . ALA A 1 292 ? 32.604 12.879 -50.286 1.00 93.19 292 ALA A O 1
ATOM 2200 N N . GLU A 1 293 ? 33.081 11.185 -48.878 1.00 92.06 293 GLU A N 1
ATOM 2201 C CA . GLU A 1 293 ? 34.189 10.613 -49.656 1.00 92.06 293 GLU A CA 1
ATOM 2202 C C . GLU A 1 293 ? 33.718 10.149 -51.044 1.00 92.06 293 GLU A C 1
ATOM 2204 O O . GLU A 1 293 ? 34.291 10.564 -52.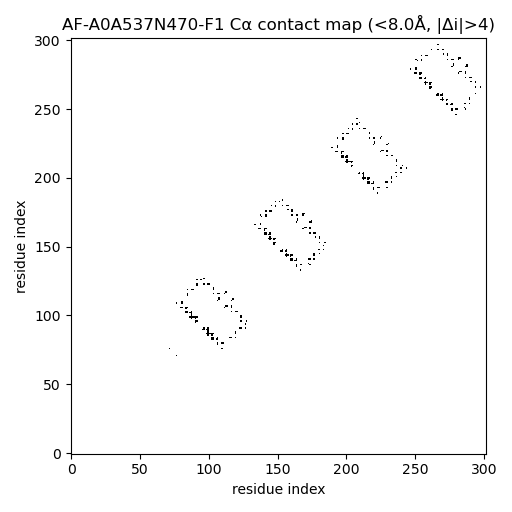053 1.00 92.06 293 GLU A O 1
ATOM 2209 N N . LEU A 1 294 ? 32.633 9.366 -51.118 1.00 92.12 294 LEU A N 1
ATOM 2210 C CA . LEU A 1 294 ? 32.047 8.912 -52.386 1.00 92.12 294 LEU A CA 1
ATOM 2211 C C . LEU A 1 294 ? 31.703 10.096 -53.305 1.00 92.12 294 LEU A C 1
ATOM 2213 O O . LEU A 1 294 ? 32.101 10.124 -54.471 1.00 92.12 294 LEU A O 1
ATOM 2217 N N . ASN A 1 295 ? 31.025 11.110 -52.761 1.00 92.19 295 ASN A N 1
ATOM 2218 C CA . ASN A 1 295 ? 30.632 12.310 -53.500 1.00 92.19 295 ASN A CA 1
ATOM 2219 C C . ASN A 1 295 ? 31.833 13.132 -53.995 1.00 92.19 295 ASN A C 1
ATOM 2221 O O . ASN A 1 295 ? 31.773 13.730 -55.072 1.00 92.19 295 ASN A O 1
ATOM 2225 N N . ALA A 1 296 ? 32.924 13.180 -53.227 1.00 90.12 296 ALA A N 1
ATOM 2226 C CA . ALA A 1 296 ? 34.137 13.894 -53.610 1.00 90.12 296 ALA A CA 1
ATOM 2227 C C . ALA A 1 296 ? 34.850 13.231 -54.797 1.00 90.12 296 ALA A C 1
ATOM 2229 O O . ALA A 1 296 ? 35.370 13.934 -55.661 1.00 90.12 296 ALA A O 1
ATOM 2230 N N . VAL A 1 297 ? 34.849 11.896 -54.859 1.00 87.69 297 VAL A N 1
ATOM 2231 C CA . VAL A 1 297 ? 35.494 11.139 -55.943 1.00 87.69 297 VAL A CA 1
ATOM 2232 C C . VAL A 1 297 ? 34.611 11.080 -57.198 1.00 87.69 297 VAL A C 1
ATOM 2234 O O . VAL A 1 297 ? 35.130 11.095 -58.313 1.00 87.69 297 VAL A O 1
ATOM 2237 N N . GLN A 1 298 ? 33.281 11.081 -57.046 1.00 81.81 298 GLN A N 1
ATOM 2238 C CA . GLN A 1 298 ? 32.343 11.130 -58.175 1.00 81.81 298 GLN A CA 1
ATOM 2239 C C . GLN A 1 298 ? 32.248 12.507 -58.848 1.00 81.81 298 GLN A C 1
ATOM 2241 O O . GLN A 1 298 ? 31.833 12.589 -60.004 1.00 81.81 298 GLN A O 1
ATOM 2246 N N . ARG A 1 299 ? 32.615 13.599 -58.164 1.00 71.94 299 ARG A N 1
ATOM 2247 C CA . ARG A 1 299 ? 32.677 14.934 -58.776 1.00 71.94 299 ARG A CA 1
ATOM 2248 C C . ARG A 1 299 ? 33.974 15.055 -59.587 1.00 71.94 299 ARG A C 1
ATOM 2250 O O . ARG A 1 299 ? 35.038 15.203 -58.986 1.00 71.94 299 ARG A O 1
ATOM 2257 N N . PRO A 1 300 ? 33.932 15.028 -60.935 1.00 54.56 300 PRO A N 1
ATOM 2258 C CA . PRO A 1 300 ? 35.144 15.193 -61.723 1.00 54.56 300 PRO A CA 1
ATOM 2259 C C . PRO A 1 300 ? 35.712 16.593 -61.465 1.00 54.56 300 PRO A C 1
ATOM 2261 O O . PRO A 1 300 ? 34.971 17.581 -61.485 1.00 54.56 300 PRO A O 1
ATOM 2264 N N . ARG A 1 301 ? 37.026 16.681 -61.215 1.00 54.38 301 ARG A N 1
ATOM 2265 C CA . ARG A 1 301 ? 37.755 17.956 -61.228 1.00 54.38 301 ARG A CA 1
ATOM 2266 C C . ARG A 1 301 ? 37.589 18.553 -62.629 1.00 54.38 301 ARG A C 1
ATOM 2268 O O . ARG A 1 301 ? 38.182 18.041 -63.575 1.00 54.38 301 ARG A O 1
ATOM 2275 N N . ARG A 1 302 ? 36.699 19.539 -62.752 1.00 43.28 302 ARG A N 1
ATOM 2276 C CA . ARG A 1 302 ? 36.577 20.387 -63.942 1.00 43.28 302 ARG A CA 1
ATOM 2277 C C . ARG A 1 302 ? 37.810 21.263 -64.090 1.00 43.28 302 ARG A C 1
ATOM 2279 O O . ARG A 1 302 ? 38.348 21.674 -63.037 1.00 43.28 302 ARG A O 1
#

Radius of gyration: 48.08 Å; Cα contacts (8 Å, |Δi|>4): 209; chains: 1; bounding box: 80×75×152 Å

Mean predicted aligned error: 16.38 Å

Foldseek 3Di:
DDDDDDDDDDDDDDDDDDDDDDDDDDDDDYDDDDDDDDDDDDDDDDDDDDDDDDDDDDDDDDDDDPDPDPDPDLVVLVVLLVVLLVQLVVCLVVVVLVSNVVSLVVSCVSPVPDPSSVVSVVSSVVSVVVVVVLVVLLVVLLVVLVVCLVVVVLVSNVVSLVVNVVSPVPDPSSVVSVVSSVVSVVVVVLVVLLVVLLVVLVVCLVVVVLVSNVVSLVVNCVSPVPDVSSVVSVVSSVVSVVVVVVLVVLLVVLLVVLVVCVVVVVLVSSVVSLVVSCVSPVPDPSSVVSVVSSVVSVDDPD

=== Feature glossary ===
Annotated list of the representations used here:

Nearest PDB structures. The Foldseek neighbor list gives the closest experimentally determined structures in the PDB, ranked by structural alignment. TM-score near 1 means near-identical fold; near 0.3 means only rough topology match. This is how one finds what a novel AlphaFold prediction most resembles in the solved-structure universe.

Foldseek 3Di. Foldseek's 3Di representation compresses backbone geometry into a per-residue letter drawn from a learned twenty-state alphabet. It captures the tertiary interaction pattern around each residue — which residues are packed against it in space, regardless of where they are in sequence.

Radius of gyration, Cα contacts, bounding box. Radius of gyration (Rg) is the root-mean-square distance of Cα atoms from their centroid — a single number for overall size and compactness. A globular domain of N residues has Rg ≈ 2.2·N^0.38 Å; an extended or disordered chain has a much larger Rg. The Cα contact count is the number of residue pairs whose Cα atoms are within 8 Å and are more than four positions apart in sequence — a standard proxy for tertiary packing density. The bounding box is the smallest axis-aligned box enclosing all Cα atoms.

InterPro / GO / CATH / organism. The annotation block draws on four external resources. InterPro: which protein families and domains the sequence belongs to. GO: standardized terms for what the protein does, what process it participates in, and where in the cell it acts. CATH: which structural fold it has in the CATH hierarchy. Organism: the species of origin.

mmCIF coordinates. The mmCIF block holds the 3D Cartesian coordinates of each backbone atom (N, Cα, C, O) in ångströms. mmCIF is the PDB's canonical archive format — a tagged-loop text representation of the atomic model.

pLDDT. pLDDT is the predicted lDDT-Cα score: AlphaFold's confidence that the local environment of each residue (all inter-atomic distances within 15 Å) is correctly placed. It is a per-residue number between 0 and 100, with higher meaning more reliable.

Backbone torsions (φ/ψ). φ (phi) and ψ (psi) are the two rotatable backbone dihedrals per residue: φ is the C(i-1)–N–Cα–C torsion, ψ is the N–Cα–C–N(i+1) torsion, both in degrees on (−180°, 180°]. α-helical residues cluster near (−60°, −45°); β-strand residues near (−120°, +130°). A Ramachandran plot is simply a scatter of (φ, ψ) for every residue.

B-factor. For experimental (PDB) structures, the B-factor (temperature factor) quantifies the positional spread of each atom in the crystal — a combination of thermal vibration and static disorder — in units of Å². High B-factors mark flexible loops or poorly resolved regions; low B-factors mark the rigid, well-ordered core.

Secondary structure (3-state, P-SEA). SS3 is a coarse helix/strand/coil call (letters a/b/c) made by the P-SEA algorithm from inter-Cα distances and dihedrals. It is less detailed than DSSP but needs only Cα positions.

Predicted aligned error. Predicted aligned error is AlphaFold's pairwise confidence. Unlike pLDDT (per-residue), PAE is per-residue-pair and captures whether two parts of the structure are correctly placed relative to each other. Units are ångströms of expected positional error.

Solvent-accessible surface area. Solvent-accessible surface area (SASA) is the area in Å² traced out by the centre of a 1.4 Å probe sphere (a water molecule) rolled over the protein's van der Waals surface (Shrake–Rupley / Lee–Richards construction). Buried residues have near-zero SASA; fully exposed residues can exceed 200 Å². The total SASA scales roughly with the number of surface residues.

Secondary structure (8-state, DSSP). The SS8 string is DSSP's per-residue secondary-structure call. α-helix (H) means an i→i+4 H-bond ladder; β-strand (E) means the residue participates in a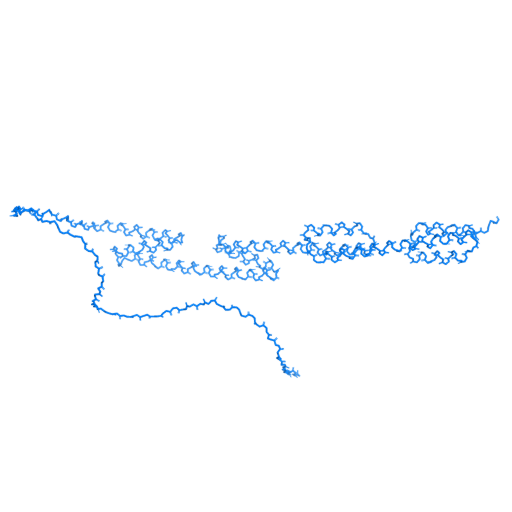 β-sheet; 3₁₀ (G) and π (I) are tighter and wider helices; T/S are turns/bends; '-' is loop.

Rendered structure images. Structure images are PyMOL renders from six orthogonal camera directions. Cartoon representation draws helices as coils and strands as arrows; sticks shows the backbone as bonds; surface shows the solvent-excluded envelope. Rainbow coloring maps sequence position to hue (blue→red, N→C); chain coloring assigns a distinct color per polypeptide.

Sequence. The amino-acid sequence is the protein's primary structure: the linear order of residues from the N-terminus to the C-terminus, written in one-letter code. Everything else here — the 3D coordinates, the secondary structure, the domain annotations — is ultimately a consequence of this string.

Contact-map, Ramachandran, and PAE plots. Three diagnostic plots accompany the record. The Cα contact map visualizes the tertiary structure as a 2D adjacency matrix (8 Å cutoff, sequence-local contacts suppressed). The Ramachandran plot shows the distribution of backbone (φ, ψ) torsions, with points in the α and β basins reflecting secondary structure content. The PAE plot shows AlphaFold's inter-residue confidence as a color matrix.